Protein AF-0000000076550521 (afdb_homodimer)

Foldseek 3Di:
DVPVLQVVLQVLLVVLLVLLVLLLVLLVLLLVLDFQCQQLDDPDPVDAGVQLLLLQLLLLLCQLQCCWQVVPPNPRPNVCSRPVSDDDHSVRSSVSSVVSSVVSSVRSNPDDSVQQQPWTARPHDTDGVSVSSVVSSVSSVVSSVVSQVSSCVVNVDHSCSDPPDPD/DVVVLQVVLQVLLVVLLVLLVLLLVLLLLLLVLDFQCQQLDDPDPVDGGVQLLLLQLLLLLCQLQCCWQVVPDNPRPNVCSRPVSDDDHSVRSSVSSVVSSVVSSVRSNPDDSVQQQPWTARPHDTDGVSVSSVVSSVSSVVSSVVSQVSSCVVNVDHSCSDPPDPD

pLDDT: mean 87.0, std 17.23, range [24.08, 98.88]

Secondary structure (DSSP, 8-state):
-HHHHHHHHHHHHHHHHHHHHHHHHHHHHHHHHS-HHHHT--S-TTS--HHHHHHHHHHHHIIIIIIIIT-------HHHHHH--S---HHHHHHHHHHHHHHHHHHHHT--GGGGG-EE-STT--EEHHHHHHHHHHHHHHHHHHHHHHHHHHHTS----S-----/-HHHHHHHHHHHHHHHHHHHHHHHHHHHHHHHHS-HHHHT--S-TTS--HHHHHHHHHHHHIIIIIIIIT-------HHHHHH--S---HHHHHHHHHHHHHHHHHHHHT--GGGGG-EE-STT--EEHHHHHHHHHHHHHHHHHHHHHHHHHHHTS----S-----

Structure (mmCIF, N/CA/C/O backbone):
data_AF-0000000076550521-model_v1
#
loop_
_entity.id
_entity.type
_entity.pdbx_description
1 polymer 'Uncharacterized protein DUF1572'
#
loop_
_atom_site.group_PDB
_atom_site.id
_atom_site.type_symbol
_atom_site.label_atom_id
_atom_site.label_alt_id
_atom_site.label_comp_id
_atom_site.label_asym_id
_atom_site.label_entity_id
_atom_site.label_seq_id
_atom_site.pdbx_PDB_ins_code
_atom_site.Cartn_x
_atom_site.Cartn_y
_atom_site.Cartn_z
_atom_site.occupancy
_atom_site.B_iso_or_equiv
_atom_site.auth_seq_id
_atom_site.auth_comp_id
_atom_site.auth_asym_id
_atom_site.auth_atom_id
_atom_site.pdbx_PDB_model_num
ATOM 1 N N . MET A 1 1 ? -26.734 -18.359 -9.773 1 28.77 1 MET A N 1
ATOM 2 C CA . MET A 1 1 ? -26.312 -18.312 -8.375 1 28.77 1 MET A CA 1
ATOM 3 C C . MET A 1 1 ? -24.828 -18.641 -8.258 1 28.77 1 MET A C 1
ATOM 5 O O . MET A 1 1 ? -24.109 -18.016 -7.473 1 28.77 1 MET A O 1
ATOM 9 N N . LEU A 1 2 ? -24.297 -19.766 -8.922 1 39.41 2 LEU A N 1
ATOM 10 C CA . LEU A 1 2 ? -23 -20.344 -9.273 1 39.41 2 LEU A CA 1
ATOM 11 C C . LEU A 1 2 ? -22.094 -19.281 -9.898 1 39.41 2 LEU A C 1
ATOM 13 O O . LEU A 1 2 ? -20.875 -19.281 -9.648 1 39.41 2 LEU A O 1
ATOM 17 N N . PHE A 1 3 ? -22.688 -18.562 -10.688 1 43.47 3 PHE A N 1
ATOM 18 C CA . PHE A 1 3 ? -22.141 -17.672 -11.703 1 43.47 3 PHE A CA 1
ATOM 19 C C . PHE A 1 3 ? -21.516 -16.438 -11.055 1 43.47 3 PHE A C 1
ATOM 21 O O . PHE A 1 3 ? -20.594 -15.844 -11.617 1 43.47 3 PHE A O 1
ATOM 28 N N . MET A 1 4 ? -22.234 -15.906 -10.008 1 46.62 4 MET A N 1
ATOM 29 C CA . MET A 1 4 ? -21.828 -14.633 -9.422 1 46.62 4 MET A CA 1
ATOM 30 C C . MET A 1 4 ? -20.531 -14.789 -8.625 1 46.62 4 MET A C 1
ATOM 32 O O . MET A 1 4 ? -19.797 -13.82 -8.43 1 46.62 4 MET A O 1
ATOM 36 N N . ASP A 1 5 ? -20.406 -16.016 -7.738 1 54.16 5 ASP A N 1
ATOM 37 C CA . ASP A 1 5 ? -19.188 -16.297 -6.973 1 54.16 5 ASP A CA 1
ATOM 38 C C . ASP A 1 5 ? -17.938 -16.094 -7.832 1 54.16 5 ASP A C 1
ATOM 40 O O . ASP A 1 5 ? -16.953 -15.5 -7.387 1 54.16 5 ASP A O 1
ATOM 44 N N . ASN A 1 6 ? -18.188 -16.359 -8.945 1 80.06 6 ASN A N 1
ATOM 45 C CA . ASN A 1 6 ? -17.141 -16.312 -9.961 1 80.06 6 ASN A CA 1
ATOM 46 C C . ASN A 1 6 ? -16.797 -14.883 -10.367 1 80.06 6 ASN A C 1
ATOM 48 O O . ASN A 1 6 ? -15.641 -14.57 -10.633 1 80.06 6 ASN A O 1
ATOM 52 N N . ALA A 1 7 ? -17.797 -14.125 -9.93 1 91.5 7 ALA A N 1
ATOM 53 C CA . ALA A 1 7 ? -17.531 -12.766 -10.398 1 91.5 7 ALA A CA 1
ATOM 54 C C . ALA A 1 7 ? -16.688 -11.992 -9.406 1 91.5 7 ALA A C 1
ATOM 56 O O . ALA A 1 7 ? -15.805 -11.219 -9.797 1 91.5 7 ALA A O 1
ATOM 57 N N . ILE A 1 8 ? -16.938 -12.234 -8.109 1 95.62 8 ILE A N 1
ATOM 58 C CA . ILE A 1 8 ? -16.172 -11.578 -7.055 1 95.62 8 ILE A CA 1
ATOM 59 C C . ILE A 1 8 ? -14.719 -12.047 -7.109 1 95.62 8 ILE A C 1
ATOM 61 O O . ILE A 1 8 ? -13.797 -11.234 -7.047 1 95.62 8 ILE A O 1
ATOM 65 N N . ALA A 1 9 ? -14.555 -13.32 -7.258 1 96.19 9 ALA A N 1
ATOM 66 C CA . ALA A 1 9 ? -13.211 -13.883 -7.371 1 96.19 9 ALA A CA 1
ATOM 67 C C . ALA A 1 9 ? -12.469 -13.305 -8.578 1 96.19 9 ALA A C 1
ATOM 69 O O . ALA A 1 9 ? -11.305 -12.922 -8.469 1 96.19 9 ALA A O 1
ATOM 70 N N . ALA A 1 10 ? -13.172 -13.25 -9.664 1 95.88 10 ALA A N 1
ATOM 71 C CA . ALA A 1 10 ? -12.57 -12.742 -10.891 1 95.88 10 ALA A CA 1
ATOM 72 C C . ALA A 1 10 ? -12.156 -11.281 -10.734 1 95.88 10 ALA A C 1
ATOM 74 O O . ALA A 1 10 ? -11.07 -10.891 -11.18 1 95.88 10 ALA A O 1
ATOM 75 N N . LEU A 1 11 ? -12.961 -10.492 -10.094 1 96.62 11 LEU A N 1
ATOM 76 C CA . LEU A 1 11 ? -12.648 -9.078 -9.875 1 96.62 11 LEU A CA 1
ATOM 77 C C . LEU A 1 11 ? -11.43 -8.93 -8.969 1 96.62 11 LEU A C 1
ATOM 79 O O . LEU A 1 11 ? -10.539 -8.125 -9.258 1 96.62 11 LEU A O 1
ATOM 83 N N . PHE A 1 12 ? -11.477 -9.75 -7.922 1 98 12 PHE A N 1
ATOM 84 C CA . PHE A 1 12 ? -10.375 -9.695 -6.973 1 98 12 PHE A CA 1
ATOM 85 C C . PHE A 1 12 ? -9.055 -10.039 -7.656 1 98 12 PHE A C 1
ATOM 87 O O . PHE A 1 12 ? -8.062 -9.32 -7.496 1 98 12 PHE A O 1
ATOM 94 N N . LEU A 1 13 ? -9.07 -11.094 -8.375 1 98.31 13 LEU A N 1
ATOM 95 C CA . LEU A 1 13 ? -7.855 -11.555 -9.031 1 98.31 13 LEU A CA 1
ATOM 96 C C . LEU A 1 13 ? -7.406 -10.57 -10.102 1 98.31 13 LEU A C 1
ATOM 98 O O . LEU A 1 13 ? -6.223 -10.242 -10.195 1 98.31 13 LEU A O 1
ATOM 102 N N . ASP A 1 14 ? -8.32 -10.109 -10.875 1 98.19 14 ASP A N 1
ATOM 103 C CA . ASP A 1 14 ? -8.008 -9.148 -11.93 1 98.19 14 ASP A CA 1
ATOM 104 C C . ASP A 1 14 ? -7.445 -7.855 -11.359 1 98.19 14 ASP A C 1
ATOM 106 O O . ASP A 1 14 ? -6.449 -7.328 -11.859 1 98.19 14 ASP A O 1
ATOM 110 N N . TYR A 1 15 ? -8.047 -7.34 -10.328 1 98.44 15 TYR A N 1
ATOM 111 C CA . TYR A 1 15 ? -7.605 -6.086 -9.727 1 98.44 15 TYR A CA 1
ATOM 112 C C . TYR A 1 15 ? -6.234 -6.242 -9.078 1 98.44 15 TYR A C 1
ATOM 114 O O . TYR A 1 15 ? -5.418 -5.316 -9.109 1 98.44 15 TYR A O 1
ATOM 122 N N . SER A 1 16 ? -6.008 -7.41 -8.453 1 98.81 16 SER A N 1
ATOM 123 C CA . SER A 1 16 ? -4.699 -7.68 -7.871 1 98.81 16 SER A CA 1
ATOM 124 C C . SER A 1 16 ? -3.596 -7.602 -8.922 1 98.81 16 SER A C 1
ATOM 126 O O . SER A 1 16 ? -2.562 -6.969 -8.703 1 98.81 16 SER A O 1
ATOM 128 N N . CYS A 1 17 ? -3.852 -8.203 -10.047 1 98.81 17 CYS A N 1
ATOM 129 C CA . CYS A 1 17 ? -2.877 -8.164 -11.133 1 98.81 17 CYS A CA 1
ATOM 130 C C . CYS A 1 17 ? -2.699 -6.742 -11.656 1 98.81 17 CYS A C 1
ATOM 132 O O . CYS A 1 17 ? -1.574 -6.305 -11.906 1 98.81 17 CYS A O 1
ATOM 134 N N . LYS A 1 18 ? -3.758 -6.02 -11.789 1 98.62 18 LYS A N 1
ATOM 135 C CA . LYS A 1 18 ? -3.719 -4.641 -12.273 1 98.62 18 LYS A CA 1
ATOM 136 C C . LYS A 1 18 ? -2.887 -3.762 -11.344 1 98.62 18 LYS A C 1
ATOM 138 O O . LYS A 1 18 ? -2.123 -2.912 -11.805 1 98.62 18 LYS A O 1
ATOM 143 N N . LYS A 1 19 ? -3.061 -3.947 -10.031 1 98.62 19 LYS A N 1
ATOM 144 C CA . LYS A 1 19 ? -2.312 -3.15 -9.062 1 98.62 19 LYS A CA 1
ATOM 145 C C . LYS A 1 19 ? -0.816 -3.438 -9.156 1 98.62 19 LYS A C 1
ATOM 147 O O . LYS A 1 19 ? 0.002 -2.516 -9.094 1 98.62 19 LYS A O 1
ATOM 152 N N . LEU A 1 20 ? -0.431 -4.719 -9.32 1 98.81 20 LEU A N 1
ATOM 153 C CA . LEU A 1 20 ? 0.978 -5.07 -9.461 1 98.81 20 LEU A CA 1
ATOM 154 C C . LEU A 1 20 ? 1.561 -4.477 -10.742 1 98.81 20 LEU A C 1
ATOM 156 O O . LEU A 1 20 ? 2.691 -3.984 -10.742 1 98.81 20 LEU A O 1
ATOM 160 N N . ASP A 1 21 ? 0.763 -4.488 -11.805 1 98.69 21 ASP A N 1
ATOM 161 C CA . ASP A 1 21 ? 1.205 -3.879 -13.055 1 98.69 21 ASP A CA 1
ATOM 162 C C . ASP A 1 21 ? 1.396 -2.373 -12.898 1 98.69 21 ASP A C 1
ATOM 164 O O . ASP A 1 21 ? 2.377 -1.811 -13.391 1 98.69 21 ASP A O 1
ATOM 168 N N . GLY A 1 22 ? 0.452 -1.756 -12.219 1 98.06 22 GLY A N 1
ATOM 169 C CA . GLY A 1 22 ? 0.576 -0.328 -11.977 1 98.06 22 GLY A CA 1
ATOM 170 C C . GLY A 1 22 ? 1.814 0.037 -11.18 1 98.06 22 GLY A C 1
ATOM 171 O O . GLY A 1 22 ? 2.496 1.014 -11.492 1 98.06 22 GLY A O 1
ATOM 172 N N . MET A 1 23 ? 2.098 -0.749 -10.188 1 98.25 23 MET A N 1
ATOM 173 C CA . MET A 1 23 ? 3.273 -0.494 -9.367 1 98.25 23 MET A CA 1
ATOM 174 C C . MET A 1 23 ? 4.555 -0.734 -10.156 1 98.25 23 MET A C 1
ATOM 176 O O . MET A 1 23 ? 5.562 -0.061 -9.93 1 98.25 23 MET A O 1
ATOM 180 N N . THR A 1 24 ? 4.492 -1.708 -11.07 1 98.62 24 THR A N 1
ATOM 181 C CA . THR A 1 24 ? 5.629 -1.946 -11.953 1 98.62 24 THR A CA 1
ATOM 182 C C . THR A 1 24 ? 5.93 -0.708 -12.789 1 98.62 24 THR A C 1
ATOM 184 O O . THR A 1 24 ? 7.09 -0.321 -12.938 1 98.62 24 THR A O 1
ATOM 187 N N . GLU A 1 25 ? 4.926 -0.089 -13.297 1 98.12 25 GLU A N 1
ATOM 188 C CA . GLU A 1 25 ? 5.109 1.124 -14.086 1 98.12 25 GLU A CA 1
ATOM 189 C C . GLU A 1 25 ? 5.652 2.264 -13.234 1 98.12 25 GLU A C 1
ATOM 191 O O . GLU A 1 25 ? 6.52 3.021 -13.672 1 98.12 25 GLU A O 1
ATOM 196 N N . ASN A 1 26 ? 5.129 2.414 -12.016 1 98 26 ASN A N 1
ATOM 197 C CA . ASN A 1 26 ? 5.652 3.43 -11.109 1 98 26 ASN A CA 1
ATOM 198 C C . ASN A 1 26 ? 7.137 3.215 -10.82 1 98 26 ASN A C 1
ATOM 200 O O . ASN A 1 26 ? 7.914 4.168 -10.82 1 98 26 ASN A O 1
ATOM 204 N N . LEU A 1 27 ? 7.473 1.937 -10.57 1 98.31 27 LEU A N 1
ATOM 205 C CA . LEU A 1 27 ? 8.867 1.614 -10.289 1 98.31 27 LEU A CA 1
ATOM 206 C C . LEU A 1 27 ? 9.75 1.925 -11.492 1 98.31 27 LEU A C 1
ATOM 208 O O . LEU A 1 27 ? 10.867 2.426 -11.336 1 98.31 27 LEU A O 1
ATOM 212 N N . ARG A 1 28 ? 9.234 1.631 -12.648 1 98.25 28 ARG A N 1
ATOM 213 C CA . ARG A 1 28 ? 9.969 1.936 -13.875 1 98.25 28 ARG A CA 1
ATOM 214 C C . ARG A 1 28 ? 10.289 3.424 -13.961 1 98.25 28 ARG A C 1
ATOM 216 O O . ARG A 1 28 ? 11.414 3.805 -14.297 1 98.25 28 ARG A O 1
ATOM 223 N N . VAL A 1 29 ? 9.344 4.254 -13.711 1 97.38 29 VAL A N 1
ATOM 224 C CA . VAL A 1 29 ? 9.531 5.703 -13.734 1 97.38 29 VAL A CA 1
ATOM 225 C C . VAL A 1 29 ? 10.594 6.105 -12.719 1 97.38 29 VAL A C 1
ATOM 227 O O . VAL A 1 29 ? 11.516 6.863 -13.031 1 97.38 29 VAL A O 1
ATOM 230 N N . CYS A 1 30 ? 10.516 5.547 -11.539 1 97.62 30 CYS A N 1
ATOM 231 C CA . CYS A 1 30 ? 11.453 5.898 -10.477 1 97.62 30 CYS A CA 1
ATOM 232 C C . CYS A 1 30 ? 12.875 5.508 -10.852 1 97.62 30 CYS A C 1
ATOM 234 O O . CYS A 1 30 ? 13.789 6.328 -10.773 1 97.62 30 CYS A O 1
ATOM 236 N N . LEU A 1 31 ? 13.055 4.309 -11.273 1 97.56 31 LEU A N 1
ATOM 237 C CA . LEU A 1 31 ? 14.398 3.816 -11.57 1 97.56 31 LEU A CA 1
ATOM 238 C C . LEU A 1 31 ? 14.992 4.547 -12.773 1 97.56 31 LEU A C 1
ATOM 240 O O . LEU A 1 31 ? 16.203 4.727 -12.859 1 97.56 31 LEU A O 1
ATOM 244 N N . SER A 1 32 ? 14.117 4.988 -13.656 1 96.81 32 SER A N 1
ATOM 245 C CA . SER A 1 32 ? 14.594 5.723 -14.828 1 96.81 32 SER A CA 1
ATOM 246 C C . SER A 1 32 ? 15.117 7.098 -14.438 1 96.81 32 SER A C 1
ATOM 248 O O . SER A 1 32 ? 15.875 7.715 -15.195 1 96.81 32 SER A O 1
ATOM 250 N N . LYS A 1 33 ? 14.781 7.613 -13.273 1 96.62 33 LYS A N 1
ATOM 251 C CA . LYS A 1 33 ? 15.172 8.953 -12.836 1 96.62 33 LYS A CA 1
ATOM 252 C C . LYS A 1 33 ? 16.391 8.898 -11.914 1 96.62 33 LYS A C 1
ATOM 254 O O . LYS A 1 33 ? 16.938 9.945 -11.539 1 96.62 33 LYS A O 1
ATOM 259 N N . LEU A 1 34 ? 16.844 7.684 -11.57 1 96.69 34 LEU A N 1
ATOM 260 C CA . LEU A 1 34 ? 17.922 7.516 -10.609 1 96.69 34 LEU A CA 1
ATOM 261 C C . LEU A 1 34 ? 19.156 6.941 -11.281 1 96.69 34 LEU A C 1
ATOM 263 O O . LEU A 1 34 ? 19.047 6.078 -12.156 1 96.69 34 LEU A O 1
ATOM 267 N N . THR A 1 35 ? 20.344 7.438 -10.867 1 96.44 35 THR A N 1
ATOM 268 C CA . THR A 1 35 ? 21.594 6.797 -11.273 1 96.44 35 THR A CA 1
ATOM 269 C C . THR A 1 35 ? 21.828 5.512 -10.477 1 96.44 35 THR A C 1
ATOM 271 O O . THR A 1 35 ? 21.234 5.316 -9.414 1 96.44 35 THR A O 1
ATOM 274 N N . ASP A 1 36 ? 22.641 4.648 -10.992 1 95.12 36 ASP A N 1
ATOM 275 C CA . ASP A 1 36 ? 22.953 3.418 -10.273 1 95.12 36 ASP A CA 1
ATOM 276 C C . ASP A 1 36 ? 23.516 3.725 -8.891 1 95.12 36 ASP A C 1
ATOM 278 O O . ASP A 1 36 ? 23.266 2.996 -7.93 1 95.12 36 ASP A O 1
ATOM 282 N N . ALA A 1 37 ? 24.344 4.738 -8.797 1 93.94 37 ALA A N 1
ATOM 283 C CA . ALA A 1 37 ? 24.891 5.145 -7.508 1 93.94 37 ALA A CA 1
ATOM 284 C C . ALA A 1 37 ? 23.766 5.539 -6.547 1 93.94 37 ALA A C 1
ATOM 286 O O . ALA A 1 37 ? 23.781 5.156 -5.375 1 93.94 37 ALA A O 1
ATOM 287 N N . GLN A 1 38 ? 22.734 6.223 -7.047 1 94.25 38 GLN A N 1
ATOM 288 C CA . GLN A 1 38 ? 21.594 6.641 -6.234 1 94.25 38 GLN A CA 1
ATOM 289 C C . GLN A 1 38 ? 20.766 5.441 -5.793 1 94.25 38 GLN A C 1
ATOM 291 O O . GLN A 1 38 ? 20.266 5.402 -4.664 1 94.25 38 GLN A O 1
ATOM 296 N N . ILE A 1 39 ? 20.625 4.512 -6.656 1 96 39 ILE A N 1
ATOM 297 C CA . ILE A 1 39 ? 19.812 3.324 -6.418 1 96 39 ILE A CA 1
ATOM 298 C C . ILE A 1 39 ? 20.375 2.549 -5.227 1 96 39 ILE A C 1
ATOM 300 O O . ILE A 1 39 ? 19.609 1.961 -4.449 1 96 39 ILE A O 1
ATOM 304 N N . TRP A 1 40 ? 21.594 2.623 -5.016 1 93.38 40 TRP A N 1
ATOM 305 C CA . TRP A 1 40 ? 22.203 1.821 -3.959 1 93.38 40 TRP A CA 1
ATOM 306 C C . TRP A 1 40 ? 22.672 2.703 -2.803 1 93.38 40 TRP A C 1
ATOM 308 O O . TRP A 1 40 ? 23.312 2.225 -1.867 1 93.38 40 TRP A O 1
ATOM 318 N N . GLU A 1 41 ? 22.328 4.008 -2.916 1 88.75 41 GLU A N 1
ATOM 319 C CA . GLU A 1 41 ? 22.641 4.945 -1.844 1 88.75 41 GLU A CA 1
ATOM 320 C C . GLU A 1 41 ? 21.812 4.668 -0.597 1 88.75 41 GLU A C 1
ATOM 322 O O . GLU A 1 41 ? 20.625 4.367 -0.694 1 88.75 41 GLU A O 1
ATOM 327 N N . ARG A 1 42 ? 22.5 4.633 0.597 1 81.69 42 ARG A N 1
ATOM 328 C CA . ARG A 1 42 ? 21.797 4.492 1.868 1 81.69 42 ARG A CA 1
ATOM 329 C C . ARG A 1 42 ? 21.984 5.73 2.74 1 81.69 42 ARG A C 1
ATOM 331 O O . ARG A 1 42 ? 23.109 6.25 2.848 1 81.69 42 ARG A O 1
ATOM 338 N N . HIS A 1 43 ? 20.938 6.367 3.209 1 75.12 43 HIS A N 1
ATOM 339 C CA . HIS A 1 43 ? 21.062 7.57 4.023 1 75.12 43 HIS A CA 1
ATOM 340 C C . HIS A 1 43 ? 21.188 7.227 5.504 1 75.12 43 HIS A C 1
ATOM 342 O O . HIS A 1 43 ? 21.172 8.117 6.359 1 75.12 43 HIS A O 1
ATOM 348 N N . GLY A 1 44 ? 21.328 5.855 5.891 1 74.5 44 GLY A N 1
ATOM 349 C CA . GLY A 1 44 ? 21.516 5.379 7.25 1 74.5 44 GLY A CA 1
ATOM 350 C C . GLY A 1 44 ? 21.156 3.914 7.426 1 74.5 44 GLY A C 1
ATOM 351 O O . GLY A 1 44 ? 20.578 3.303 6.531 1 74.5 44 GLY A O 1
ATOM 352 N N . ALA A 1 45 ? 21.531 3.418 8.602 1 73.44 45 ALA A N 1
ATOM 353 C CA . ALA A 1 45 ? 21.297 2.008 8.891 1 73.44 45 ALA A CA 1
ATOM 354 C C . ALA A 1 45 ? 19.812 1.714 9.008 1 73.44 45 ALA A C 1
ATOM 356 O O . ALA A 1 45 ? 19.391 0.56 8.906 1 73.44 45 ALA A O 1
ATOM 357 N N . HIS A 1 46 ? 19.078 2.779 9.062 1 73 46 HIS A N 1
ATOM 358 C CA . HIS A 1 46 ? 17.656 2.643 9.32 1 73 46 HIS A CA 1
ATOM 359 C C . HIS A 1 46 ? 16.859 2.617 8.016 1 73 46 HIS A C 1
ATOM 361 O O . HIS A 1 46 ? 15.648 2.391 8.031 1 73 46 HIS A O 1
ATOM 367 N N . GLU A 1 47 ? 17.609 2.826 6.902 1 79.75 47 GLU A N 1
ATOM 368 C CA . GLU A 1 47 ? 16.922 2.893 5.621 1 79.75 47 GLU A CA 1
ATOM 369 C C . GLU A 1 47 ? 17.469 1.862 4.637 1 79.75 47 GLU A C 1
ATOM 371 O O . GLU A 1 47 ? 18.672 1.593 4.625 1 79.75 47 GLU A O 1
ATOM 376 N N . ASN A 1 48 ? 16.609 1.311 3.973 1 85.25 48 ASN A N 1
ATOM 377 C CA . ASN A 1 48 ? 17 0.459 2.855 1 85.25 48 ASN A CA 1
ATOM 378 C C . ASN A 1 48 ? 17.25 1.273 1.589 1 85.25 48 ASN A C 1
ATOM 380 O O . ASN A 1 48 ? 16.594 2.295 1.368 1 85.25 48 ASN A O 1
ATOM 384 N N . ALA A 1 49 ? 18.297 0.783 0.834 1 91.94 49 ALA A N 1
ATOM 385 C CA . ALA A 1 49 ? 18.453 1.379 -0.49 1 91.94 49 ALA A CA 1
ATOM 386 C C . ALA A 1 49 ? 17.312 0.961 -1.423 1 91.94 49 ALA A C 1
ATOM 388 O O . ALA A 1 49 ? 16.672 -0.069 -1.206 1 91.94 49 ALA A O 1
ATOM 389 N N . VAL A 1 50 ? 17.094 1.781 -2.424 1 95.06 50 VAL A N 1
ATOM 390 C CA . VAL A 1 50 ? 16.078 1.459 -3.428 1 95.06 50 VAL A CA 1
ATOM 391 C C . VAL A 1 50 ? 16.328 0.063 -3.988 1 95.06 50 VAL A C 1
ATOM 393 O O . VAL A 1 50 ? 15.406 -0.744 -4.113 1 95.06 50 VAL A O 1
ATOM 396 N N . GLY A 1 51 ? 17.625 -0.204 -4.34 1 94.62 51 GLY A N 1
ATOM 397 C CA . GLY A 1 51 ? 17.984 -1.512 -4.871 1 94.62 51 GLY A CA 1
ATOM 398 C C . GLY A 1 51 ? 17.625 -2.652 -3.936 1 94.62 51 GLY A C 1
ATOM 399 O O . GLY A 1 51 ? 17.125 -3.691 -4.375 1 94.62 51 GLY A O 1
ATOM 400 N N . ASN A 1 52 ? 17.844 -2.484 -2.658 1 93.12 52 ASN A N 1
ATOM 401 C CA . ASN A 1 52 ? 17.5 -3.494 -1.663 1 93.12 52 ASN A CA 1
ATOM 402 C C . ASN A 1 52 ? 16 -3.725 -1.6 1 93.12 52 ASN A C 1
ATOM 404 O O . ASN A 1 52 ? 15.547 -4.859 -1.446 1 93.12 52 ASN A O 1
ATOM 408 N N . LEU A 1 53 ? 15.234 -2.666 -1.673 1 94.75 53 LEU A N 1
ATOM 409 C CA . LEU A 1 53 ? 13.781 -2.783 -1.617 1 94.75 53 LEU A CA 1
ATOM 410 C C . LEU A 1 53 ? 13.25 -3.566 -2.814 1 94.75 53 LEU A C 1
ATOM 412 O O . LEU A 1 53 ? 12.336 -4.379 -2.674 1 94.75 53 LEU A O 1
ATOM 416 N N . VAL A 1 54 ? 13.812 -3.262 -3.975 1 96.75 54 VAL A N 1
ATOM 417 C CA . VAL A 1 54 ? 13.391 -3.977 -5.176 1 96.75 54 VAL A CA 1
ATOM 418 C C . VAL A 1 54 ? 13.664 -5.469 -5.012 1 96.75 54 VAL A C 1
ATOM 420 O O . VAL A 1 54 ? 12.789 -6.301 -5.273 1 96.75 54 VAL A O 1
ATOM 423 N N . LEU A 1 55 ? 14.859 -5.809 -4.566 1 94.19 55 LEU A N 1
ATOM 424 C CA . LEU A 1 55 ? 15.203 -7.211 -4.359 1 94.19 55 LEU A CA 1
ATOM 425 C C . LEU A 1 55 ? 14.32 -7.844 -3.293 1 94.19 55 LEU A C 1
ATOM 427 O O . LEU A 1 55 ? 13.891 -8.992 -3.432 1 94.19 55 LEU A O 1
ATOM 431 N N . HIS A 1 56 ? 14.047 -7.121 -2.236 1 94.81 56 HIS A N 1
ATOM 432 C CA . HIS A 1 56 ? 13.164 -7.582 -1.167 1 94.81 56 HIS A CA 1
ATOM 433 C C . HIS A 1 56 ? 11.781 -7.941 -1.707 1 94.81 56 HIS A C 1
ATOM 435 O O . HIS A 1 56 ? 11.242 -8.992 -1.371 1 94.81 56 HIS A O 1
ATOM 441 N N . LEU A 1 57 ? 11.266 -7.07 -2.541 1 96.94 57 LEU A N 1
ATOM 442 C CA . LEU A 1 57 ? 9.938 -7.285 -3.104 1 96.94 57 LEU A CA 1
ATOM 443 C C . LEU A 1 57 ? 9.93 -8.516 -4.008 1 96.94 57 LEU A C 1
ATOM 445 O O . LEU A 1 57 ? 8.961 -9.273 -4.016 1 96.94 57 LEU A O 1
ATOM 449 N N . CYS A 1 58 ? 10.992 -8.672 -4.824 1 96.06 58 CYS A N 1
ATOM 450 C CA . CYS A 1 58 ? 11.094 -9.867 -5.652 1 96.06 58 CYS A CA 1
ATOM 451 C C . CYS A 1 58 ? 11.102 -11.125 -4.789 1 96.06 58 CYS A C 1
ATOM 453 O O . CYS A 1 58 ? 10.375 -12.078 -5.07 1 96.06 58 CYS A O 1
ATOM 455 N N . GLY A 1 59 ? 11.945 -11.109 -3.779 1 93.56 59 GLY A N 1
ATOM 456 C CA . GLY A 1 59 ? 11.992 -12.25 -2.879 1 93.56 59 GLY A CA 1
ATOM 457 C C . GLY A 1 59 ? 10.672 -12.516 -2.182 1 93.56 59 GLY A C 1
ATOM 458 O O . GLY A 1 59 ? 10.266 -13.672 -2.041 1 93.56 59 GLY A O 1
ATOM 459 N N . ASN A 1 60 ? 10.047 -11.492 -1.722 1 94.62 60 ASN A N 1
ATOM 460 C CA . ASN A 1 60 ? 8.766 -11.609 -1.047 1 94.62 60 ASN A CA 1
ATOM 461 C C . ASN A 1 60 ? 7.711 -12.25 -1.95 1 94.62 60 ASN A C 1
ATOM 463 O O . ASN A 1 60 ? 6.977 -13.141 -1.52 1 94.62 60 ASN A O 1
ATOM 467 N N . MET A 1 61 ? 7.594 -11.789 -3.215 1 96.5 61 MET A N 1
ATOM 468 C CA . MET A 1 61 ? 6.637 -12.359 -4.16 1 96.5 61 MET A CA 1
ATOM 469 C C . MET A 1 61 ? 6.941 -13.828 -4.426 1 96.5 61 MET A C 1
ATOM 471 O O . MET A 1 61 ? 6.023 -14.641 -4.555 1 96.5 61 MET A O 1
ATOM 475 N N . ARG A 1 62 ? 8.18 -14.18 -4.527 1 94.25 62 ARG A N 1
ATOM 476 C CA . ARG A 1 62 ? 8.547 -15.578 -4.73 1 94.25 62 ARG A CA 1
ATOM 477 C C . ARG A 1 62 ? 8.07 -16.438 -3.566 1 94.25 62 ARG A C 1
ATOM 479 O O . ARG A 1 62 ? 7.5 -17.516 -3.777 1 94.25 62 ARG A O 1
ATOM 486 N N . GLN A 1 63 ? 8.25 -15.953 -2.389 1 93.25 63 GLN A N 1
ATOM 487 C CA . GLN A 1 63 ? 7.902 -16.719 -1.198 1 93.25 63 GLN A CA 1
ATOM 488 C C . GLN A 1 63 ? 6.387 -16.859 -1.056 1 93.25 63 GLN A C 1
ATOM 490 O O . GLN A 1 63 ? 5.875 -17.953 -0.806 1 93.25 63 GLN A O 1
ATOM 495 N N . TRP A 1 64 ? 5.711 -15.797 -1.251 1 95.88 64 TRP A N 1
ATOM 496 C CA . TRP A 1 64 ? 4.293 -15.766 -0.916 1 95.88 64 TRP A CA 1
ATOM 497 C C . TRP A 1 64 ? 3.447 -16.25 -2.09 1 95.88 64 TRP A C 1
ATOM 499 O O . TRP A 1 64 ? 2.428 -16.922 -1.896 1 95.88 64 TRP A O 1
ATOM 509 N N . ILE A 1 65 ? 3.822 -15.898 -3.285 1 97.12 65 ILE A N 1
ATOM 510 C CA . ILE A 1 65 ? 2.973 -16.203 -4.434 1 97.12 65 ILE A CA 1
ATOM 511 C C . ILE A 1 65 ? 3.48 -17.453 -5.141 1 97.12 65 ILE A C 1
ATOM 513 O O . ILE A 1 65 ? 2.756 -18.438 -5.258 1 97.12 65 ILE A O 1
ATOM 517 N N . MET A 1 66 ? 4.762 -17.422 -5.625 1 95 66 MET A N 1
ATOM 518 C CA . MET A 1 66 ? 5.254 -18.562 -6.402 1 95 66 MET A CA 1
ATOM 519 C C . MET A 1 66 ? 5.301 -19.828 -5.551 1 95 66 MET A C 1
ATOM 521 O O . MET A 1 66 ? 4.875 -20.891 -5.992 1 95 66 MET A O 1
ATOM 525 N N . HIS A 1 67 ? 5.754 -19.625 -4.336 1 92.31 67 HIS A N 1
ATOM 526 C CA . HIS A 1 67 ? 5.828 -20.781 -3.465 1 92.31 67 HIS A CA 1
ATOM 527 C C . HIS A 1 67 ? 4.516 -21 -2.717 1 92.31 67 HIS A C 1
ATOM 529 O O . HIS A 1 67 ? 3.93 -22.078 -2.773 1 92.31 67 HIS A O 1
ATOM 535 N N . GLY A 1 68 ? 4.02 -20.031 -2.016 1 92.31 68 GLY A N 1
ATOM 536 C CA . GLY A 1 68 ? 2.838 -20.141 -1.173 1 92.31 68 GLY A CA 1
ATOM 537 C C . GLY A 1 68 ? 1.581 -20.484 -1.952 1 92.31 68 GLY A C 1
ATOM 538 O O . GLY A 1 68 ? 0.968 -21.531 -1.726 1 92.31 68 GLY A O 1
ATOM 539 N N . VAL A 1 69 ? 1.271 -19.672 -2.924 1 94.75 69 VAL A N 1
ATOM 540 C CA . VAL A 1 69 ? 0.053 -19.844 -3.709 1 94.75 69 VAL A CA 1
ATOM 541 C C . VAL A 1 69 ? 0.287 -20.875 -4.805 1 94.75 69 VAL A C 1
ATOM 543 O O . VAL A 1 69 ? -0.535 -21.781 -5.004 1 94.75 69 VAL A O 1
ATOM 546 N N . GLY A 1 70 ? 1.345 -20.75 -5.543 1 91 70 GLY A N 1
ATOM 547 C CA . GLY A 1 70 ? 1.634 -21.578 -6.703 1 91 70 GLY A CA 1
ATOM 548 C C . GLY A 1 70 ? 2.203 -22.938 -6.344 1 91 70 GLY A C 1
ATOM 549 O O . GLY A 1 70 ? 2.273 -23.828 -7.191 1 91 70 GLY A O 1
ATOM 550 N N . ALA A 1 71 ? 2.785 -23.141 -5.172 1 80.25 71 ALA A N 1
ATOM 551 C CA . ALA A 1 71 ? 3.32 -24.406 -4.676 1 80.25 71 ALA A CA 1
ATOM 552 C C . ALA A 1 71 ? 4.711 -24.672 -5.242 1 80.25 71 ALA A C 1
ATOM 554 O O . ALA A 1 71 ? 5.152 -25.828 -5.301 1 80.25 71 ALA A O 1
ATOM 555 N N . ALA A 1 72 ? 5.273 -23.625 -5.836 1 75.94 72 ALA A N 1
ATOM 556 C CA . ALA A 1 72 ? 6.664 -23.797 -6.258 1 75.94 72 ALA A CA 1
ATOM 557 C C . ALA A 1 72 ? 7.582 -23.984 -5.055 1 75.94 72 ALA A C 1
ATOM 559 O O . ALA A 1 72 ? 7.234 -23.625 -3.932 1 75.94 72 ALA A O 1
ATOM 560 N N . LYS A 1 73 ? 8.758 -24.719 -5.266 1 71.12 73 LYS A N 1
ATOM 561 C CA . LYS A 1 73 ? 9.75 -24.844 -4.199 1 71.12 73 LYS A CA 1
ATOM 562 C C . LYS A 1 73 ? 10.242 -23.469 -3.738 1 71.12 73 LYS A C 1
ATOM 564 O O . LYS A 1 73 ? 10.445 -22.578 -4.555 1 71.12 73 LYS A O 1
ATOM 569 N N . ASP A 1 74 ? 10.258 -23.234 -2.451 1 63.94 74 ASP A N 1
ATOM 570 C CA . ASP A 1 74 ? 10.688 -21.969 -1.873 1 63.94 74 ASP A CA 1
ATOM 571 C C . ASP A 1 74 ? 12.195 -21.797 -1.977 1 63.94 74 ASP A C 1
ATOM 573 O O . ASP A 1 74 ? 12.953 -22.531 -1.344 1 63.94 74 ASP A O 1
ATOM 577 N N . VAL A 1 75 ? 12.711 -21.156 -2.998 1 59.62 75 VAL A N 1
ATOM 578 C CA . VAL A 1 75 ? 14.156 -20.953 -3.09 1 59.62 75 VAL A CA 1
ATOM 579 C C . VAL A 1 75 ? 14.523 -19.578 -2.568 1 59.62 75 VAL A C 1
ATOM 581 O O . VAL A 1 75 ? 14.703 -18.641 -3.352 1 59.62 75 VAL A O 1
ATOM 584 N N . ARG A 1 76 ? 13.875 -19.109 -1.539 1 57.59 76 ARG A N 1
ATOM 585 C CA . ARG A 1 76 ? 14.172 -17.719 -1.188 1 57.59 76 ARG A CA 1
ATOM 586 C C . ARG A 1 76 ? 15.562 -17.594 -0.574 1 57.59 76 ARG A C 1
ATOM 588 O O . ARG A 1 76 ? 15.93 -18.391 0.3 1 57.59 76 ARG A O 1
ATOM 595 N N . VAL A 1 77 ? 16.469 -16.844 -1.296 1 52.72 77 VAL A N 1
ATOM 596 C CA . VAL A 1 77 ? 17.766 -16.453 -0.747 1 52.72 77 VAL A CA 1
ATOM 597 C C . VAL A 1 77 ? 17.641 -15.094 -0.062 1 52.72 77 VAL A C 1
ATOM 599 O O . VAL A 1 77 ? 18.062 -14.07 -0.605 1 52.72 77 VAL A O 1
ATOM 602 N N . ARG A 1 78 ? 16.875 -14.898 0.992 1 54.12 78 ARG A N 1
ATOM 603 C CA . ARG A 1 78 ? 16.609 -13.656 1.712 1 54.12 78 ARG A CA 1
ATOM 604 C C . ARG A 1 78 ? 17.906 -12.875 1.943 1 54.12 78 ARG A C 1
ATOM 606 O O . ARG A 1 78 ? 17.938 -11.656 1.761 1 54.12 78 ARG A O 1
ATOM 613 N N . ASP A 1 79 ? 18.828 -13.617 2.533 1 51.06 79 ASP A N 1
ATOM 614 C CA . ASP A 1 79 ? 20.078 -12.945 2.904 1 51.06 79 ASP A CA 1
ATOM 615 C C . ASP A 1 79 ? 20.719 -12.258 1.695 1 51.06 79 ASP A C 1
ATOM 617 O O . ASP A 1 79 ? 21.312 -11.188 1.824 1 51.06 79 ASP A O 1
ATOM 621 N N . ALA A 1 80 ? 20.484 -12.82 0.601 1 52.84 80 ALA A N 1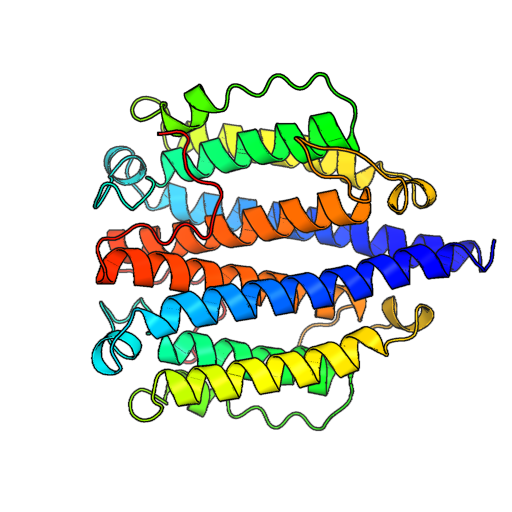
ATOM 622 C CA . ALA A 1 80 ? 21.094 -12.227 -0.592 1 52.84 80 ALA A CA 1
ATOM 623 C C . ALA A 1 80 ? 20.359 -10.953 -1.002 1 52.84 80 ALA A C 1
ATOM 625 O O . ALA A 1 80 ? 20.969 -10.039 -1.571 1 52.84 80 ALA A O 1
ATOM 626 N N . GLU A 1 81 ? 19.047 -10.852 -0.626 1 56.03 81 GLU A N 1
ATOM 627 C CA . GLU A 1 81 ? 18.203 -9.711 -1 1 56.03 81 GLU A CA 1
ATOM 628 C C . GLU A 1 81 ? 18.688 -8.43 -0.326 1 56.03 81 GLU A C 1
ATOM 630 O O . GLU A 1 81 ? 18.703 -7.363 -0.946 1 56.03 81 GLU A O 1
ATOM 635 N N . PHE A 1 82 ? 19.031 -8.633 0.867 1 57.81 82 PHE A N 1
ATOM 636 C CA . PHE A 1 82 ? 19.422 -7.438 1.612 1 57.81 82 PHE A CA 1
ATOM 637 C C . PHE A 1 82 ? 20.906 -7.168 1.473 1 57.81 82 PHE A C 1
ATOM 639 O O . PHE A 1 82 ? 21.359 -6.027 1.601 1 57.81 82 PHE A O 1
ATOM 646 N N . SER A 1 83 ? 21.594 -8.273 1.287 1 53.91 83 SER A N 1
ATOM 647 C CA . SER A 1 83 ? 23.047 -8.117 1.229 1 53.91 83 SER A CA 1
ATOM 648 C C . SER A 1 83 ? 23.5 -7.688 -0.161 1 53.91 83 SER A C 1
ATOM 650 O O . SER A 1 83 ? 24.656 -7.332 -0.356 1 53.91 83 SER A O 1
ATOM 652 N N . ALA A 1 84 ? 22.594 -7.57 -1.14 1 55.28 84 ALA A N 1
ATOM 653 C CA . ALA A 1 84 ? 23.078 -7.242 -2.477 1 55.28 84 ALA A CA 1
ATOM 654 C C . ALA A 1 84 ? 23.359 -5.75 -2.605 1 55.28 84 ALA A C 1
ATOM 656 O O . ALA A 1 84 ? 22.5 -4.977 -3.02 1 55.28 84 ALA A O 1
ATOM 657 N N . ALA A 1 85 ? 24.078 -5.184 -1.757 1 55.38 85 ALA A N 1
ATOM 658 C CA . ALA A 1 85 ? 24.422 -3.768 -1.753 1 55.38 85 ALA A CA 1
ATOM 659 C C . ALA A 1 85 ? 24.922 -3.322 -3.123 1 55.38 85 ALA A C 1
ATOM 661 O O . ALA A 1 85 ? 24.797 -2.15 -3.488 1 55.38 85 ALA A O 1
ATOM 662 N N . ASP A 1 86 ? 25.812 -4.16 -3.926 1 60.62 86 ASP A N 1
ATOM 663 C CA . ASP A 1 86 ? 26.609 -3.645 -5.027 1 60.62 86 ASP A CA 1
ATOM 664 C C . ASP A 1 86 ? 26.5 -4.543 -6.258 1 60.62 86 ASP A C 1
ATOM 666 O O . ASP A 1 86 ? 26.469 -5.77 -6.137 1 60.62 86 ASP A O 1
ATOM 670 N N . GLY A 1 87 ? 25.344 -4.285 -7.191 1 75.81 87 GLY A N 1
ATOM 671 C CA . GLY A 1 87 ? 25.719 -5.066 -8.359 1 75.81 87 GLY A CA 1
ATOM 672 C C . GLY A 1 87 ? 24.766 -4.898 -9.523 1 75.81 87 GLY A C 1
ATOM 673 O O . GLY A 1 87 ? 25.188 -4.852 -10.68 1 75.81 87 GLY A O 1
ATOM 674 N N . LEU A 1 88 ? 23.453 -4.707 -9.133 1 90.81 88 LEU A N 1
ATOM 675 C CA . LEU A 1 88 ? 22.562 -4.637 -10.289 1 90.81 88 LEU A CA 1
ATOM 676 C C . LEU A 1 88 ? 22.281 -3.189 -10.68 1 90.81 88 LEU A C 1
ATOM 678 O O . LEU A 1 88 ? 22.125 -2.332 -9.805 1 90.81 88 LEU A O 1
ATOM 682 N N . SER A 1 89 ? 22.312 -2.928 -12 1 94.81 89 SER A N 1
ATOM 683 C CA . SER A 1 89 ? 21.906 -1.616 -12.492 1 94.81 89 SER A CA 1
ATOM 684 C C . SER A 1 89 ? 20.406 -1.416 -12.328 1 94.81 89 SER A C 1
ATOM 686 O O . SER A 1 89 ? 19.656 -2.375 -12.086 1 94.81 89 SER A O 1
ATOM 688 N N . GLY A 1 90 ? 20.047 -0.15 -12.43 1 96.12 90 GLY A N 1
ATOM 689 C CA . GLY A 1 90 ? 18.625 0.134 -12.438 1 96.12 90 GLY A CA 1
ATOM 690 C C . GLY A 1 90 ? 17.875 -0.646 -13.492 1 96.12 90 GLY A C 1
ATOM 691 O O . GLY A 1 90 ? 16.781 -1.156 -13.227 1 96.12 90 GLY A O 1
ATOM 692 N N . ALA A 1 91 ? 18.438 -0.739 -14.641 1 96.88 91 ALA A N 1
ATOM 693 C CA . ALA A 1 91 ? 17.812 -1.473 -15.742 1 96.88 91 ALA A CA 1
ATOM 694 C C . ALA A 1 91 ? 17.688 -2.957 -15.406 1 96.88 91 ALA A C 1
ATOM 696 O O . ALA A 1 91 ? 16.656 -3.578 -15.688 1 96.88 91 ALA A O 1
ATOM 697 N N . GLU A 1 92 ? 18.703 -3.504 -14.828 1 96.44 92 GLU A N 1
ATOM 698 C CA . GLU A 1 92 ? 18.688 -4.914 -14.445 1 96.44 92 GLU A CA 1
ATOM 699 C C . GLU A 1 92 ? 17.688 -5.18 -13.336 1 96.44 92 GLU A C 1
ATOM 701 O O . GLU A 1 92 ? 16.984 -6.195 -13.359 1 96.44 92 GLU A O 1
ATOM 706 N N . LEU A 1 93 ? 17.688 -4.301 -12.375 1 97.19 93 LEU A N 1
ATOM 707 C CA . LEU A 1 93 ? 16.719 -4.414 -11.289 1 97.19 93 LEU A CA 1
ATOM 708 C C . LEU A 1 93 ? 15.289 -4.355 -11.828 1 97.19 93 LEU A C 1
ATOM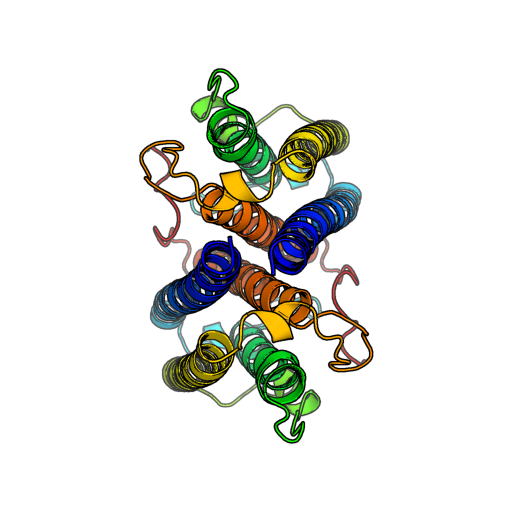 710 O O . LEU A 1 93 ? 14.43 -5.137 -11.422 1 97.19 93 LEU A O 1
ATOM 714 N N . MET A 1 94 ? 15.047 -3.43 -12.758 1 97.94 94 MET A N 1
ATOM 715 C CA . MET A 1 94 ? 13.719 -3.273 -13.344 1 97.94 94 MET A CA 1
ATOM 716 C C . MET A 1 94 ? 13.305 -4.531 -14.102 1 97.94 94 MET A C 1
ATOM 718 O O . MET A 1 94 ? 12.156 -4.965 -14.016 1 97.94 94 MET A O 1
ATOM 722 N N . GLU A 1 95 ? 14.211 -5.059 -14.859 1 97.5 95 GLU A N 1
ATOM 723 C CA . GLU A 1 95 ? 13.938 -6.289 -1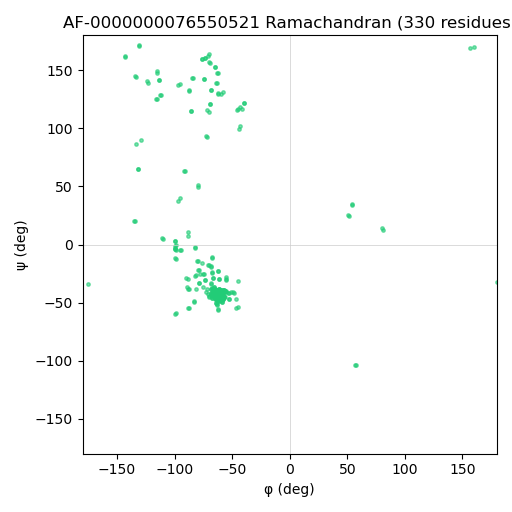5.594 1 97.5 95 GLU A CA 1
ATOM 724 C C . GLU A 1 95 ? 13.602 -7.434 -14.648 1 97.5 95 GLU A C 1
ATOM 726 O O . GLU A 1 95 ? 12.656 -8.195 -14.891 1 97.5 95 GLU A O 1
ATOM 731 N N . LYS A 1 96 ? 14.375 -7.57 -13.625 1 96.38 96 LYS A N 1
ATOM 732 C CA . LYS A 1 96 ? 14.125 -8.609 -12.625 1 96.38 96 LYS A CA 1
ATOM 733 C C . LYS A 1 96 ? 12.758 -8.438 -11.984 1 96.38 96 LYS A C 1
ATOM 735 O O . LYS A 1 96 ? 12 -9.406 -11.844 1 96.38 96 LYS A O 1
ATOM 740 N N . PHE A 1 97 ? 12.469 -7.234 -11.594 1 98.25 97 PHE A N 1
ATOM 741 C CA . PHE A 1 97 ? 11.195 -6.957 -10.953 1 98.25 97 PHE A CA 1
ATOM 742 C C . PHE A 1 97 ? 10.039 -7.246 -11.906 1 98.25 97 PHE A C 1
ATOM 744 O O . PHE A 1 97 ? 9.07 -7.922 -11.531 1 98.25 97 PHE A O 1
ATOM 751 N N . ALA A 1 98 ? 10.125 -6.73 -13.141 1 98.69 98 ALA A N 1
ATOM 752 C CA . ALA A 1 98 ? 9.07 -6.93 -14.133 1 98.69 98 ALA A CA 1
ATOM 753 C C . ALA A 1 98 ? 8.844 -8.414 -14.398 1 98.69 98 ALA A C 1
ATOM 755 O O . ALA A 1 98 ? 7.699 -8.859 -14.523 1 98.69 98 ALA A O 1
ATOM 756 N N . ALA A 1 99 ? 9.898 -9.148 -14.508 1 98.12 99 ALA A N 1
ATOM 757 C CA . ALA A 1 99 ? 9.789 -10.594 -14.727 1 98.12 99 ALA A CA 1
ATOM 758 C C . ALA A 1 99 ? 9.125 -11.281 -13.547 1 98.12 99 ALA A C 1
ATOM 760 O O . ALA A 1 99 ? 8.305 -12.188 -13.727 1 98.12 99 ALA A O 1
ATOM 761 N N . THR A 1 100 ? 9.523 -10.898 -12.328 1 97.94 100 THR A N 1
ATOM 762 C CA . THR A 1 100 ? 8.945 -11.469 -11.117 1 97.94 100 THR A CA 1
ATOM 763 C C . THR A 1 100 ? 7.445 -11.18 -11.055 1 97.94 100 THR A C 1
ATOM 765 O O . THR A 1 100 ? 6.648 -12.078 -10.758 1 97.94 100 THR A O 1
ATOM 768 N N . VAL A 1 101 ? 7.027 -9.945 -11.375 1 98.81 101 VAL A N 1
ATOM 769 C CA . VAL A 1 101 ? 5.617 -9.562 -11.352 1 98.81 101 VAL A CA 1
ATOM 770 C C . VAL A 1 101 ? 4.852 -10.352 -12.406 1 98.81 101 VAL A C 1
ATOM 772 O O . VAL A 1 101 ? 3.734 -10.82 -12.156 1 98.81 101 VAL A O 1
ATOM 775 N N . ALA A 1 102 ? 5.445 -10.484 -13.578 1 98.62 102 ALA A N 1
ATOM 776 C CA . ALA A 1 102 ? 4.789 -11.242 -14.641 1 98.62 102 ALA A CA 1
ATOM 777 C C . ALA A 1 102 ? 4.523 -12.68 -14.203 1 98.62 102 ALA A C 1
ATOM 779 O O . ALA A 1 102 ? 3.441 -13.219 -14.453 1 98.62 102 ALA A O 1
ATOM 780 N N . GLU A 1 103 ? 5.504 -13.297 -13.586 1 97.88 103 GLU A N 1
ATOM 781 C CA . GLU A 1 103 ? 5.332 -14.656 -13.078 1 97.88 103 GLU A CA 1
ATOM 782 C C . GLU A 1 103 ? 4.262 -14.711 -12 1 97.88 103 GLU A C 1
ATOM 784 O O . GLU A 1 103 ? 3.398 -15.586 -12.016 1 97.88 103 GLU A O 1
ATOM 789 N N . ALA A 1 104 ? 4.328 -13.812 -11.078 1 98.44 104 ALA A N 1
ATOM 790 C CA . ALA A 1 104 ? 3.33 -13.742 -10.008 1 98.44 104 ALA A CA 1
ATOM 791 C C . ALA A 1 104 ? 1.927 -13.562 -10.586 1 98.44 104 ALA A C 1
ATOM 793 O O . ALA A 1 104 ? 0.99 -14.258 -10.172 1 98.44 104 ALA A O 1
ATOM 794 N N . ASN A 1 105 ? 1.77 -12.609 -11.562 1 98.81 105 ASN A N 1
ATOM 795 C CA . ASN A 1 105 ? 0.476 -12.359 -12.188 1 98.81 105 ASN A CA 1
ATOM 796 C C . ASN A 1 105 ? -0.06 -13.609 -12.883 1 98.81 105 ASN A C 1
ATOM 798 O O . ASN A 1 105 ? -1.266 -13.859 -12.867 1 98.81 105 ASN A O 1
ATOM 802 N N . GLY A 1 106 ? 0.807 -14.344 -13.539 1 98.31 106 GLY A N 1
ATOM 803 C CA . GLY A 1 106 ? 0.387 -15.594 -14.141 1 98.31 106 GLY A CA 1
ATOM 804 C C . GLY A 1 106 ? -0.233 -16.562 -13.141 1 98.31 106 GLY A C 1
ATOM 805 O O . GLY A 1 106 ? -1.268 -17.172 -13.422 1 98.31 106 GLY A O 1
ATOM 806 N N . ILE A 1 107 ? 0.382 -16.703 -11.977 1 97.94 107 ILE A N 1
ATOM 807 C CA . ILE A 1 107 ? -0.109 -17.578 -10.922 1 97.94 107 ILE A CA 1
ATOM 808 C C . ILE A 1 107 ? -1.422 -17.031 -10.367 1 97.94 107 ILE A C 1
ATOM 810 O O . ILE A 1 107 ? -2.402 -17.781 -10.234 1 97.94 107 ILE A O 1
ATOM 814 N N . ILE A 1 108 ? -1.508 -15.742 -10.078 1 98.5 108 ILE A N 1
ATOM 815 C CA . ILE A 1 108 ? -2.682 -15.109 -9.492 1 98.5 108 ILE A CA 1
ATOM 816 C C . ILE A 1 108 ? -3.875 -15.258 -10.43 1 98.5 108 ILE A C 1
ATOM 818 O O . ILE A 1 108 ? -4.961 -15.656 -10.008 1 98.5 108 ILE A O 1
ATOM 822 N N . ALA A 1 109 ? -3.637 -15.008 -11.711 1 97.62 109 ALA A N 1
ATOM 823 C CA . ALA A 1 109 ? -4.715 -15.023 -12.695 1 97.62 109 ALA A CA 1
ATOM 824 C C . ALA A 1 109 ? -5.254 -16.438 -12.891 1 97.62 109 ALA A C 1
ATOM 826 O O . ALA A 1 109 ? -6.363 -16.625 -13.391 1 97.62 109 ALA A O 1
ATOM 827 N N . SER A 1 110 ? -4.488 -17.422 -12.508 1 96.31 110 SER A N 1
ATOM 828 C CA . SER A 1 110 ? -4.867 -18.797 -12.781 1 96.31 110 SER A CA 1
ATOM 829 C C . SER A 1 110 ? -5.508 -19.453 -11.555 1 96.31 110 SER A C 1
ATOM 831 O O . SER A 1 110 ? -5.945 -20.594 -11.617 1 96.31 110 SER A O 1
ATOM 833 N N . VAL A 1 111 ? -5.629 -18.734 -10.445 1 96.19 111 VAL A N 1
ATOM 834 C CA . VAL A 1 111 ? -6.188 -19.297 -9.219 1 96.19 111 VAL A CA 1
ATOM 835 C C . VAL A 1 111 ? -7.68 -19.547 -9.398 1 96.19 111 VAL A C 1
ATOM 837 O O . VAL A 1 111 ? -8.438 -18.609 -9.695 1 96.19 111 VAL A O 1
ATOM 840 N N . PRO A 1 112 ? -8.125 -20.797 -9.25 1 94.5 112 PRO A N 1
ATOM 841 C CA . PRO A 1 112 ? -9.57 -21.016 -9.234 1 94.5 112 PRO A CA 1
ATOM 842 C C . PRO A 1 112 ? -10.266 -20.328 -8.062 1 94.5 112 PRO A C 1
ATOM 844 O O . PRO A 1 112 ? -9.703 -20.25 -6.969 1 94.5 112 PRO A O 1
ATOM 847 N N . ALA A 1 113 ? -11.5 -19.922 -8.328 1 93.5 113 ALA A N 1
ATOM 848 C CA . ALA A 1 113 ? -12.25 -19.156 -7.332 1 93.5 113 ALA A CA 1
ATOM 849 C C . ALA A 1 113 ? -12.336 -19.922 -6.012 1 93.5 113 ALA A C 1
ATOM 851 O O . ALA A 1 113 ? -12.141 -19.344 -4.941 1 93.5 113 ALA A O 1
ATOM 852 N N . GLU A 1 114 ? -12.531 -21.172 -6.07 1 92.12 114 GLU A N 1
ATOM 853 C CA . GLU A 1 114 ? -12.734 -21.984 -4.871 1 92.12 114 GLU A CA 1
ATOM 854 C C . GLU A 1 114 ? -11.461 -22.047 -4.031 1 92.12 114 GLU A C 1
ATOM 856 O O . GLU A 1 114 ? -11.523 -22.297 -2.824 1 92.12 114 GLU A O 1
ATOM 861 N N . ARG A 1 115 ? -10.352 -21.844 -4.621 1 94.44 115 ARG A N 1
ATOM 862 C CA . ARG A 1 115 ? -9.078 -21.969 -3.916 1 94.44 115 ARG A CA 1
ATOM 863 C C . ARG A 1 115 ? -8.781 -20.703 -3.113 1 94.44 115 ARG A C 1
ATOM 865 O O . ARG A 1 115 ? -7.898 -20.703 -2.256 1 94.44 115 ARG A O 1
ATOM 872 N N . LEU A 1 116 ? -9.492 -19.641 -3.367 1 96.5 116 LEU A N 1
ATOM 873 C CA . LEU A 1 116 ? -9.234 -18.375 -2.682 1 96.5 116 LEU A CA 1
ATOM 874 C C . LEU A 1 116 ? -9.453 -18.516 -1.179 1 96.5 116 LEU A C 1
ATOM 876 O O . LEU A 1 116 ? -8.828 -17.797 -0.387 1 96.5 116 LEU A O 1
ATOM 880 N N . VAL A 1 117 ? -10.234 -19.5 -0.798 1 95.5 117 VAL A N 1
ATOM 881 C CA . VAL A 1 117 ? -10.531 -19.641 0.623 1 95.5 117 VAL A CA 1
ATOM 882 C C . VAL A 1 117 ? -9.641 -20.719 1.233 1 95.5 117 VAL A C 1
ATOM 884 O O . VAL A 1 117 ? -9.688 -20.953 2.441 1 95.5 117 VAL A O 1
ATOM 887 N N . GLU A 1 118 ? -8.852 -21.344 0.379 1 95.12 118 GLU A N 1
ATOM 888 C CA . GLU A 1 118 ? -7.934 -22.375 0.852 1 95.12 118 GLU A CA 1
ATOM 889 C C . GLU A 1 118 ? -6.887 -21.797 1.793 1 95.12 118 GLU A C 1
ATOM 891 O O . GLU A 1 118 ? -6.359 -20.703 1.546 1 95.12 118 GLU A O 1
ATOM 896 N N . ARG A 1 119 ? -6.539 -22.5 2.887 1 95.38 119 ARG A N 1
ATOM 897 C CA . ARG A 1 119 ? -5.504 -22.078 3.82 1 95.38 119 ARG A CA 1
ATOM 898 C C . ARG A 1 119 ? -4.129 -22.562 3.379 1 95.38 119 ARG A C 1
ATOM 900 O O . ARG A 1 119 ? -3.971 -23.719 3.004 1 95.38 119 ARG A O 1
ATOM 907 N N . ILE A 1 120 ? -3.201 -21.656 3.387 1 93 120 ILE A N 1
ATOM 908 C CA . ILE A 1 120 ? -1.811 -21.969 3.072 1 93 120 ILE A CA 1
ATOM 909 C C . ILE A 1 120 ? -0.897 -21.375 4.148 1 93 120 ILE A C 1
ATOM 911 O O . ILE A 1 120 ? -1.352 -20.641 5.023 1 93 120 ILE A O 1
ATOM 915 N N . THR A 1 121 ? 0.425 -21.75 4.094 1 88.5 121 THR A N 1
ATOM 916 C CA . THR A 1 121 ? 1.354 -21.312 5.125 1 88.5 121 THR A CA 1
ATOM 917 C C . THR A 1 121 ? 2.627 -20.75 4.5 1 88.5 121 THR A C 1
ATOM 919 O O . THR A 1 121 ? 3.713 -21.297 4.688 1 88.5 121 THR A O 1
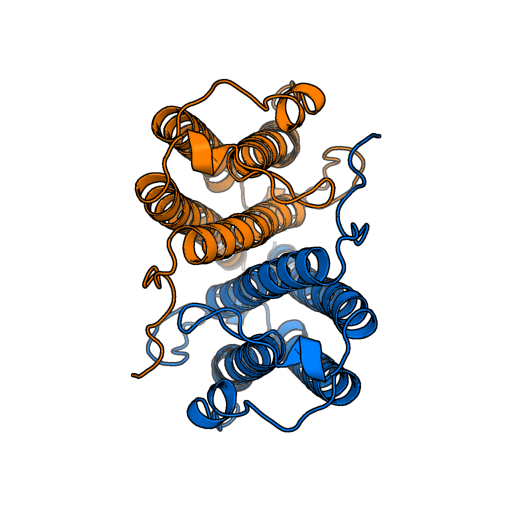ATOM 922 N N . PRO A 1 122 ? 2.432 -19.672 3.812 1 80.44 122 PRO A N 1
ATOM 923 C CA . PRO A 1 122 ? 3.66 -18.984 3.402 1 80.44 122 PRO A CA 1
ATOM 924 C C . PRO A 1 122 ? 4.492 -18.5 4.59 1 80.44 122 PRO A C 1
ATOM 926 O O . PRO A 1 122 ? 3.951 -17.906 5.527 1 80.44 122 PRO A O 1
ATOM 929 N N . GLN A 1 123 ? 5.812 -18.875 4.5 1 78 123 GLN A N 1
ATOM 930 C CA . GLN A 1 123 ? 6.695 -18.609 5.633 1 78 123 GLN A CA 1
ATOM 931 C C . GLN A 1 123 ? 6.168 -19.266 6.906 1 78 123 GLN A C 1
ATOM 933 O O . GLN A 1 123 ? 6.031 -20.5 6.969 1 78 123 GLN A O 1
ATOM 938 N N . THR A 1 124 ? 5.582 -18.547 7.82 1 76.69 124 THR A N 1
ATOM 939 C CA . THR A 1 124 ? 5.109 -19.172 9.055 1 76.69 124 THR A CA 1
ATOM 940 C C . THR A 1 124 ? 3.701 -18.688 9.391 1 76.69 124 THR A C 1
ATOM 942 O O . THR A 1 124 ? 3.203 -18.938 10.492 1 76.69 124 THR A O 1
ATOM 945 N N . HIS A 1 125 ? 3.059 -18.203 8.391 1 85.06 125 HIS A N 1
ATOM 946 C CA . HIS A 1 125 ? 1.734 -17.641 8.648 1 85.06 125 HIS A CA 1
ATOM 947 C C . HIS A 1 125 ? 0.646 -18.484 7.992 1 85.06 125 HIS A C 1
ATOM 949 O O . HIS A 1 125 ? 0.746 -18.828 6.812 1 85.06 125 HIS A O 1
ATOM 955 N N . GLU A 1 126 ? -0.294 -18.828 8.758 1 91.19 126 GLU A N 1
ATOM 956 C CA . GLU A 1 126 ? -1.459 -19.484 8.172 1 91.19 126 GLU A CA 1
ATOM 957 C C . GLU A 1 126 ? -2.473 -18.453 7.668 1 91.19 126 GLU A C 1
ATOM 959 O O . GLU A 1 126 ? -3.068 -17.719 8.461 1 91.19 126 GLU A O 1
ATOM 964 N N . VAL A 1 127 ? -2.668 -18.438 6.375 1 95.56 127 VAL A N 1
ATOM 965 C CA . VAL A 1 127 ? -3.561 -17.453 5.758 1 95.56 127 VAL A CA 1
ATOM 966 C C . VAL A 1 127 ? -4.32 -18.109 4.605 1 95.56 127 VAL A C 1
ATOM 968 O O . VAL A 1 127 ? -3.939 -19.188 4.129 1 95.56 127 VAL A O 1
ATOM 971 N N . SER A 1 128 ? -5.406 -17.5 4.199 1 97.19 128 SER A N 1
ATOM 972 C CA . SER A 1 128 ? -6.066 -17.953 2.977 1 97.19 128 SER A CA 1
ATOM 973 C C . SER A 1 128 ? -5.277 -17.531 1.74 1 97.19 128 SER A C 1
ATOM 975 O O . SER A 1 128 ? -4.465 -16.609 1.798 1 97.19 128 SER A O 1
ATOM 977 N N . VAL A 1 129 ? -5.523 -18.172 0.642 1 97.25 129 VAL A N 1
ATOM 978 C CA . VAL A 1 129 ? -4.918 -17.781 -0.629 1 97.25 129 VAL A CA 1
ATOM 979 C C . VAL A 1 129 ? -5.277 -16.344 -0.95 1 97.25 129 VAL A C 1
ATOM 981 O O . VAL A 1 129 ? -4.43 -15.57 -1.405 1 97.25 129 VAL A O 1
ATOM 984 N N . LEU A 1 130 ? -6.488 -15.914 -0.684 1 98.12 130 LEU A N 1
ATOM 985 C CA . LEU A 1 130 ? -6.898 -14.523 -0.886 1 98.12 130 LEU A CA 1
ATOM 986 C C . LEU A 1 130 ? -6.055 -13.578 -0.036 1 98.12 130 LEU A C 1
ATOM 988 O O . LEU A 1 130 ? -5.543 -12.578 -0.539 1 98.12 130 LEU A O 1
ATOM 992 N N . ASP A 1 131 ? -5.871 -13.953 1.201 1 97.94 131 ASP A N 1
ATOM 993 C CA . ASP A 1 131 ? -5.074 -13.117 2.098 1 97.94 131 ASP A CA 1
ATOM 994 C C . ASP A 1 131 ? -3.643 -12.977 1.588 1 97.94 131 ASP A C 1
ATOM 996 O O . ASP A 1 131 ? -3.053 -11.898 1.667 1 97.94 131 ASP A O 1
ATOM 1000 N N . ALA A 1 132 ? -3.123 -14.062 1.154 1 97.81 132 ALA A N 1
ATOM 1001 C CA . ALA A 1 132 ? -1.74 -14.07 0.684 1 97.81 132 ALA A CA 1
ATOM 1002 C C . ALA A 1 132 ? -1.556 -13.109 -0.489 1 97.81 132 ALA A C 1
ATOM 1004 O O . ALA A 1 132 ? -0.62 -12.305 -0.501 1 97.81 132 ALA A O 1
ATOM 1005 N N . ILE A 1 133 ? -2.467 -13.195 -1.447 1 98.62 133 ILE A N 1
ATOM 1006 C CA . ILE A 1 133 ? -2.402 -12.328 -2.619 1 98.62 133 ILE A CA 1
ATOM 1007 C C . ILE A 1 133 ? -2.566 -10.875 -2.193 1 98.62 133 ILE A C 1
ATOM 1009 O O . ILE A 1 133 ? -1.783 -10.008 -2.594 1 98.62 133 ILE A O 1
ATOM 1013 N N . TYR A 1 134 ? -3.531 -10.633 -1.351 1 98.69 134 TYR A N 1
ATOM 1014 C CA . TYR A 1 134 ? -3.842 -9.297 -0.855 1 98.69 134 TYR A CA 1
ATOM 1015 C C . TYR A 1 134 ? -2.664 -8.711 -0.086 1 98.69 134 TYR A C 1
ATOM 1017 O O . TYR A 1 134 ? -2.305 -7.547 -0.278 1 98.69 134 TYR A O 1
ATOM 1025 N N . GLN A 1 135 ? -2.006 -9.531 0.67 1 98 135 GLN A N 1
ATOM 1026 C CA . GLN A 1 135 ? -0.839 -9.141 1.45 1 98 135 GLN A CA 1
ATOM 1027 C C . GLN A 1 135 ? 0.31 -8.711 0.542 1 98 135 GLN A C 1
ATOM 1029 O O . GLN A 1 135 ? 0.958 -7.691 0.79 1 98 135 GLN A O 1
ATOM 1034 N N . VAL A 1 136 ? 0.575 -9.477 -0.45 1 98.25 136 VAL A N 1
ATOM 1035 C CA . VAL A 1 136 ? 1.706 -9.211 -1.333 1 98.25 136 VAL A CA 1
ATOM 1036 C C . VAL A 1 136 ? 1.454 -7.93 -2.127 1 98.25 136 VAL A C 1
ATOM 1038 O O . VAL A 1 136 ? 2.354 -7.102 -2.281 1 98.25 136 VAL A O 1
ATOM 1041 N N . VAL A 1 137 ? 0.234 -7.738 -2.645 1 98.81 137 VAL A N 1
ATOM 1042 C CA . VAL A 1 137 ? -0.1 -6.551 -3.424 1 98.81 137 VAL A CA 1
ATOM 1043 C C . VAL A 1 137 ? 0.08 -5.301 -2.564 1 98.81 137 VAL A C 1
ATOM 1045 O O . VAL A 1 137 ? 0.704 -4.328 -2.994 1 98.81 137 VAL A O 1
ATOM 1048 N N . GLY A 1 138 ? -0.442 -5.34 -1.317 1 98.38 138 GLY A N 1
ATOM 1049 C CA . GLY A 1 138 ? -0.27 -4.227 -0.398 1 98.38 138 GLY A CA 1
ATOM 1050 C C . GLY A 1 138 ? 1.181 -3.969 -0.036 1 98.38 138 GLY A C 1
ATOM 1051 O O . GLY A 1 138 ? 1.601 -2.816 0.088 1 98.38 138 GLY A O 1
ATOM 1052 N N . HIS A 1 139 ? 1.942 -5.043 0.142 1 98.25 139 HIS A N 1
ATOM 1053 C CA . HIS A 1 139 ? 3.361 -4.953 0.469 1 98.25 139 HIS A CA 1
ATOM 1054 C C . HIS A 1 139 ? 4.141 -4.258 -0.644 1 98.25 139 HIS A C 1
ATOM 1056 O O . HIS A 1 139 ? 4.988 -3.404 -0.374 1 98.25 139 HIS A O 1
ATOM 1062 N N . VAL A 1 140 ? 3.834 -4.629 -1.86 1 98.62 140 VAL A N 1
ATOM 1063 C CA . VAL A 1 140 ? 4.461 -3.996 -3.018 1 98.62 140 VAL A CA 1
ATOM 1064 C C . VAL A 1 140 ? 4.098 -2.514 -3.053 1 98.62 140 VAL A C 1
ATOM 1066 O O . VAL A 1 140 ? 4.965 -1.662 -3.262 1 98.62 140 VAL A O 1
ATOM 1069 N N . GLN A 1 141 ? 2.82 -2.191 -2.836 1 98.25 141 GLN A N 1
ATOM 1070 C CA . GLN A 1 141 ? 2.391 -0.798 -2.85 1 98.25 141 GLN A CA 1
ATOM 1071 C C . GLN A 1 141 ? 3.096 0.007 -1.764 1 98.25 141 GLN A C 1
ATOM 1073 O O . GLN A 1 141 ? 3.479 1.158 -1.986 1 98.25 141 GLN A O 1
ATOM 1078 N N . GLN A 1 142 ? 3.281 -0.612 -0.609 1 97.94 142 GLN A N 1
ATOM 1079 C CA . GLN A 1 142 ? 3.951 0.056 0.501 1 97.94 142 GLN A CA 1
ATOM 1080 C C . GLN A 1 142 ? 5.398 0.39 0.15 1 97.94 142 GLN A C 1
ATOM 1082 O O . GLN A 1 142 ? 5.824 1.54 0.28 1 97.94 142 GLN A O 1
ATOM 1087 N N . HIS A 1 143 ? 6.145 -0.535 -0.303 1 97.5 143 HIS A N 1
ATOM 1088 C CA . HIS A 1 143 ? 7.574 -0.33 -0.516 1 97.5 143 HIS A CA 1
ATOM 1089 C C . HIS A 1 143 ? 7.832 0.443 -1.805 1 97.5 143 HIS A C 1
ATOM 1091 O O . HIS A 1 143 ? 8.789 1.222 -1.885 1 97.5 143 HIS A O 1
ATOM 1097 N N . VAL A 1 144 ? 6.988 0.258 -2.85 1 98 144 VAL A N 1
ATOM 1098 C CA . VAL A 1 144 ? 7.117 1.115 -4.023 1 98 144 VAL A CA 1
ATOM 1099 C C . VAL A 1 144 ? 6.77 2.555 -3.652 1 98 144 VAL A C 1
ATOM 1101 O O . VAL A 1 144 ? 7.379 3.498 -4.164 1 98 144 VAL A O 1
ATOM 1104 N N . GLY A 1 145 ? 5.789 2.738 -2.768 1 96.62 145 GLY A N 1
ATOM 1105 C CA . GLY A 1 145 ? 5.523 4.062 -2.229 1 96.62 145 GLY A CA 1
ATOM 1106 C C . GLY A 1 145 ? 6.738 4.695 -1.575 1 96.62 145 GLY A C 1
ATOM 1107 O O . GLY A 1 145 ? 6.977 5.895 -1.728 1 96.62 145 GLY A O 1
ATOM 1108 N N . GLN A 1 146 ? 7.504 3.912 -0.855 1 95.69 146 GLN A N 1
ATOM 1109 C CA . GLN A 1 146 ? 8.734 4.402 -0.241 1 95.69 146 GLN A CA 1
ATOM 1110 C C . GLN A 1 146 ? 9.773 4.762 -1.301 1 95.69 146 GLN A C 1
ATOM 1112 O O . GLN A 1 146 ? 10.453 5.781 -1.185 1 95.69 146 GLN A O 1
ATOM 1117 N N . ILE A 1 147 ? 9.812 3.955 -2.316 1 96.75 147 ILE A N 1
ATOM 1118 C CA . ILE A 1 147 ? 10.75 4.203 -3.402 1 96.75 147 ILE A CA 1
ATOM 1119 C C . ILE A 1 147 ? 10.383 5.496 -4.121 1 96.75 147 ILE A C 1
ATOM 1121 O O . ILE A 1 147 ? 11.258 6.285 -4.488 1 96.75 147 ILE A O 1
ATOM 1125 N N . ILE A 1 148 ? 9.102 5.727 -4.336 1 96.5 148 ILE A N 1
ATOM 1126 C CA . ILE A 1 148 ? 8.625 6.961 -4.953 1 96.5 148 ILE A CA 1
ATOM 1127 C C . ILE A 1 148 ? 9.086 8.164 -4.133 1 96.5 148 ILE A C 1
ATOM 1129 O O . ILE A 1 148 ? 9.641 9.117 -4.676 1 96.5 148 ILE A O 1
ATOM 1133 N N . LEU A 1 149 ? 8.945 8.078 -2.859 1 94 149 LEU A N 1
ATOM 1134 C CA . LEU A 1 149 ? 9.352 9.172 -1.982 1 94 149 LEU A CA 1
ATOM 1135 C C . LEU A 1 149 ? 10.867 9.391 -2.049 1 94 149 LEU A C 1
ATOM 1137 O O . LEU A 1 149 ? 11.328 10.523 -2.17 1 94 149 LEU A O 1
ATOM 1141 N N . LEU A 1 150 ? 11.609 8.305 -1.952 1 93.75 150 LEU A N 1
ATOM 1142 C CA . LEU A 1 150 ? 13.062 8.398 -2.025 1 93.75 150 LEU A CA 1
ATOM 1143 C C . LEU A 1 150 ? 13.5 9.039 -3.34 1 93.75 150 LEU A C 1
ATOM 1145 O O . LEU A 1 150 ? 14.422 9.859 -3.359 1 93.75 150 LEU A O 1
ATOM 1149 N N . THR A 1 151 ? 12.836 8.633 -4.406 1 95.25 151 THR A N 1
ATOM 1150 C CA . THR A 1 151 ? 13.156 9.164 -5.723 1 95.25 151 THR A CA 1
ATOM 1151 C C . THR A 1 151 ? 12.898 10.672 -5.777 1 95.25 151 THR A C 1
ATOM 1153 O O . THR A 1 151 ? 13.734 11.43 -6.277 1 95.25 151 THR A O 1
ATOM 1156 N N . LYS A 1 152 ? 11.758 11.07 -5.262 1 93.38 152 LYS A N 1
ATOM 1157 C CA . LYS A 1 152 ? 11.453 12.492 -5.203 1 93.38 152 LYS A CA 1
ATOM 1158 C C . LYS A 1 152 ? 12.508 13.242 -4.398 1 93.38 152 LYS A C 1
ATOM 1160 O O . LYS A 1 152 ? 12.922 14.344 -4.777 1 93.38 152 LYS A O 1
ATOM 1165 N N . GLN A 1 153 ? 12.953 12.656 -3.334 1 91.19 153 GLN A N 1
ATOM 1166 C CA . GLN A 1 153 ? 13.93 13.297 -2.457 1 91.19 153 GLN A CA 1
ATOM 1167 C C . GLN A 1 153 ? 15.289 13.422 -3.145 1 91.19 153 GLN A C 1
ATOM 1169 O O . GLN A 1 153 ? 15.953 14.453 -3.035 1 91.19 153 GLN A O 1
ATOM 1174 N N . MET A 1 154 ? 15.641 12.391 -3.805 1 91.94 154 MET A N 1
ATOM 1175 C CA . MET A 1 154 ? 16.953 12.367 -4.434 1 91.94 154 MET A CA 1
ATOM 1176 C C . MET A 1 154 ? 16.984 13.273 -5.656 1 91.94 154 MET A C 1
ATOM 1178 O O . MET A 1 154 ? 18.031 13.859 -5.969 1 91.94 154 MET A O 1
ATOM 1182 N N . THR A 1 155 ? 15.82 13.414 -6.34 1 91.62 155 THR A N 1
ATOM 1183 C CA . THR A 1 155 ? 15.781 14.18 -7.582 1 91.62 155 THR A CA 1
ATOM 1184 C C . THR A 1 155 ? 15.266 15.594 -7.336 1 91.62 155 THR A C 1
ATOM 1186 O O . THR A 1 155 ? 15.336 16.453 -8.219 1 91.62 155 THR A O 1
ATOM 1189 N N . ALA A 1 156 ? 14.711 15.875 -6.172 1 86.62 156 ALA A N 1
ATOM 1190 C CA . ALA A 1 156 ? 14.094 17.156 -5.812 1 86.62 156 ALA A CA 1
ATOM 1191 C C . ALA A 1 156 ? 13.031 17.547 -6.836 1 86.62 156 ALA A C 1
ATOM 1193 O O . ALA A 1 156 ? 12.953 18.719 -7.234 1 86.62 156 ALA A O 1
ATOM 1194 N N . LYS A 1 157 ? 12.336 16.562 -7.395 1 84 157 LYS A N 1
ATOM 1195 C CA . LYS A 1 157 ? 11.281 16.766 -8.383 1 84 157 LYS A CA 1
ATOM 1196 C C . LYS A 1 157 ? 10.047 15.93 -8.047 1 84 157 LYS A C 1
ATOM 1198 O O . LYS A 1 157 ? 10.156 14.844 -7.477 1 84 157 LYS A O 1
ATOM 1203 N N . ASP A 1 158 ? 8.93 16.547 -8.352 1 80.38 158 ASP A N 1
ATOM 1204 C CA . ASP A 1 158 ? 7.723 15.742 -8.281 1 80.38 158 ASP A CA 1
ATOM 1205 C C . ASP A 1 158 ? 7.641 14.773 -9.461 1 80.38 158 ASP A C 1
ATOM 1207 O O . ASP A 1 158 ? 8.125 15.078 -10.555 1 80.38 158 ASP A O 1
ATOM 1211 N N . LEU A 1 159 ? 7.168 13.555 -9.289 1 78.31 159 LEU A N 1
ATOM 1212 C CA . LEU A 1 159 ? 7.152 12.531 -10.328 1 78.31 159 LEU A CA 1
ATOM 1213 C C . LEU A 1 159 ? 5.773 12.43 -10.977 1 78.31 159 LEU A C 1
ATOM 1215 O O . LEU A 1 159 ? 5.609 11.75 -11.992 1 78.31 159 LEU A O 1
ATOM 1219 N N . ASP A 1 160 ? 4.848 13.148 -10.688 1 68.25 160 ASP A N 1
ATOM 1220 C CA . ASP A 1 160 ? 3.504 13.164 -11.258 1 68.25 160 ASP A CA 1
ATOM 1221 C C . ASP A 1 160 ? 2.893 11.766 -11.258 1 68.25 160 ASP A C 1
ATOM 1223 O O . ASP A 1 160 ? 2.279 11.352 -12.25 1 68.25 160 ASP A O 1
ATOM 1227 N N . LEU A 1 161 ? 3.26 10.945 -10.484 1 65.75 161 LEU A N 1
ATOM 1228 C CA . LEU A 1 161 ? 2.742 9.578 -10.461 1 65.75 161 LEU A CA 1
ATOM 1229 C C . LEU A 1 161 ? 1.419 9.516 -9.711 1 65.75 161 LEU A C 1
ATOM 1231 O O . LEU A 1 161 ? 0.655 8.562 -9.867 1 65.75 161 LEU A O 1
ATOM 1235 N N . THR A 1 162 ? 1.276 10.469 -8.812 1 55.22 162 THR A N 1
ATOM 1236 C CA . THR A 1 162 ? -0.011 10.562 -8.133 1 55.22 162 THR A CA 1
ATOM 1237 C C . THR A 1 162 ? -0.716 11.875 -8.484 1 55.22 162 THR A C 1
ATOM 1239 O O . THR A 1 162 ? -0.086 12.805 -8.984 1 55.22 162 THR A O 1
ATOM 1242 N N . MET A 1 163 ? -2.066 11.898 -8.547 1 46.88 163 MET A N 1
ATOM 1243 C CA . MET A 1 163 ? -2.822 13.016 -9.109 1 46.88 163 MET A CA 1
ATOM 1244 C C . MET A 1 163 ? -2.203 14.344 -8.703 1 46.88 163 MET A C 1
ATOM 1246 O O . MET A 1 163 ? -1.908 14.57 -7.527 1 46.88 163 MET A O 1
ATOM 1250 N N . PRO A 1 164 ? -1.888 14.984 -9.82 1 38.94 164 PRO A N 1
ATOM 1251 C CA . PRO A 1 164 ? -1.304 16.312 -9.648 1 38.94 164 PRO A CA 1
ATOM 1252 C C . PRO A 1 164 ? -2.057 17.156 -8.617 1 38.94 164 PRO A C 1
ATOM 1254 O O . PRO A 1 164 ? -3.273 17.016 -8.477 1 38.94 164 PRO A O 1
ATOM 1257 N N . ARG A 1 165 ? -1.33 17.5 -7.531 1 37.59 165 ARG A N 1
ATOM 1258 C CA . ARG A 1 165 ? -1.932 18.531 -6.688 1 37.59 165 ARG A CA 1
ATOM 1259 C C . ARG A 1 165 ? -2.525 19.656 -7.535 1 37.59 165 ARG A C 1
ATOM 1261 O O . ARG A 1 165 ? -1.993 19.984 -8.602 1 37.59 165 ARG A O 1
ATOM 1268 N N . PRO A 1 166 ? -3.775 19.844 -7.441 1 32.25 166 PRO A N 1
ATOM 1269 C CA . PRO A 1 166 ? -4.121 21.094 -8.148 1 32.25 166 PRO A CA 1
ATOM 1270 C C . PRO A 1 166 ? -3.143 22.219 -7.859 1 32.25 166 PRO A C 1
ATOM 1272 O O . PRO A 1 166 ? -2.779 22.453 -6.703 1 32.25 166 PRO A O 1
ATOM 1275 N N . ARG A 1 167 ? -2.236 22.5 -8.75 1 25.09 167 ARG A N 1
ATOM 1276 C CA . ARG A 1 167 ? -1.539 23.781 -8.688 1 25.09 167 ARG A CA 1
ATOM 1277 C C . ARG A 1 167 ? -2.51 24.938 -8.875 1 25.09 167 ARG A C 1
ATOM 1279 O O . ARG A 1 167 ? -3.467 24.828 -9.648 1 25.09 167 ARG A O 1
ATOM 1286 N N . MET B 1 1 ? -22.766 -23.422 -3.676 1 33.03 1 MET B N 1
ATOM 1287 C CA . MET B 1 1 ? -22.328 -22.5 -4.719 1 33.03 1 MET B CA 1
ATOM 1288 C C . MET B 1 1 ? -22.5 -21.062 -4.285 1 33.03 1 MET B C 1
ATOM 1290 O O . MET B 1 1 ? -21.609 -20.234 -4.465 1 33.03 1 MET B O 1
ATOM 1294 N N . LEU B 1 2 ? -23.781 -20.703 -3.795 1 42.53 2 LEU B N 1
ATOM 1295 C CA . LEU B 1 2 ? -24.25 -19.5 -3.086 1 42.53 2 LEU B CA 1
ATOM 1296 C C . LEU B 1 2 ? -23.344 -19.219 -1.888 1 42.53 2 LEU B C 1
ATOM 1298 O O . LEU B 1 2 ? -23.016 -18.047 -1.624 1 42.53 2 LEU B O 1
ATOM 1302 N N . PHE B 1 3 ? -23.031 -20.234 -1.308 1 46.72 3 PHE B N 1
ATOM 1303 C CA . PHE B 1 3 ? -22.391 -20.281 -0.003 1 46.72 3 PHE B CA 1
ATOM 1304 C C . PHE B 1 3 ? -20.938 -19.828 -0.106 1 46.72 3 PHE B C 1
ATOM 1306 O O . PHE B 1 3 ? -20.422 -19.172 0.803 1 46.72 3 PHE B O 1
ATOM 1313 N N . MET B 1 4 ? -20.297 -20.25 -1.261 1 50.66 4 MET B N 1
ATOM 1314 C CA . MET B 1 4 ? -18.859 -19.984 -1.373 1 50.66 4 MET B CA 1
ATOM 1315 C C . MET B 1 4 ? -18.578 -18.516 -1.678 1 50.66 4 MET B C 1
ATOM 1317 O O . MET B 1 4 ? -17.594 -17.953 -1.218 1 50.66 4 MET B O 1
ATOM 1321 N N . ASP B 1 5 ? -19.531 -17.828 -2.582 1 56.16 5 ASP B N 1
ATOM 1322 C CA . ASP B 1 5 ? -19.422 -16.422 -2.898 1 56.16 5 ASP B CA 1
ATOM 1323 C C . ASP B 1 5 ? -19.406 -15.57 -1.628 1 56.16 5 ASP B C 1
ATOM 1325 O O . ASP B 1 5 ? -18.656 -14.602 -1.527 1 56.16 5 ASP B O 1
ATOM 1329 N N . ASN B 1 6 ? -20.016 -16.219 -0.855 1 80.75 6 ASN B N 1
ATOM 1330 C CA . ASN B 1 6 ? -20.141 -15.523 0.422 1 80.75 6 ASN B CA 1
ATOM 1331 C C . ASN B 1 6 ? -18.859 -15.609 1.236 1 80.75 6 ASN B C 1
ATOM 1333 O O . ASN B 1 6 ? -18.469 -14.648 1.894 1 80.75 6 ASN B O 1
ATOM 1337 N N . ALA B 1 7 ? -18.203 -16.703 0.861 1 91.81 7 ALA B N 1
ATOM 1338 C CA . ALA B 1 7 ? -16.984 -16.859 1.664 1 91.81 7 ALA B CA 1
ATOM 1339 C C . ALA B 1 7 ? -15.859 -15.984 1.135 1 91.81 7 ALA B C 1
ATOM 1341 O O . ALA B 1 7 ? -15.094 -15.406 1.913 1 91.81 7 ALA B O 1
ATOM 1342 N N . ILE B 1 8 ? -15.773 -15.891 -0.179 1 95.75 8 ILE B N 1
ATOM 1343 C CA . ILE B 1 8 ? -14.758 -15.055 -0.811 1 95.75 8 ILE B CA 1
ATOM 1344 C C . ILE B 1 8 ? -15.008 -13.594 -0.472 1 95.75 8 ILE B C 1
ATOM 1346 O O . ILE B 1 8 ? -14.086 -12.867 -0.103 1 95.75 8 ILE B O 1
ATOM 1350 N N . ALA B 1 9 ? -16.234 -13.188 -0.567 1 96.38 9 ALA B N 1
ATOM 1351 C CA . ALA B 1 9 ? -16.625 -11.82 -0.227 1 96.38 9 ALA B CA 1
ATOM 1352 C C . ALA B 1 9 ? -16.281 -11.508 1.228 1 96.38 9 ALA B C 1
ATOM 1354 O O . ALA B 1 9 ? -15.711 -10.453 1.524 1 96.38 9 ALA B O 1
ATOM 1355 N N . ALA B 1 10 ? -16.625 -12.422 2.072 1 96.25 10 ALA B N 1
ATOM 1356 C CA . ALA B 1 10 ? -16.375 -12.227 3.5 1 96.25 10 ALA B CA 1
ATOM 1357 C C . ALA B 1 10 ? -14.891 -12.094 3.791 1 96.25 10 ALA B C 1
ATOM 1359 O O . ALA B 1 10 ? -14.477 -11.242 4.578 1 96.25 10 ALA B O 1
ATOM 1360 N N . LEU B 1 11 ? -14.086 -12.898 3.156 1 96.81 11 LEU B N 1
ATOM 1361 C CA . LEU B 1 11 ? -12.633 -12.844 3.346 1 96.81 11 LEU B CA 1
ATOM 1362 C C . LEU B 1 11 ? -12.07 -11.516 2.859 1 96.81 11 LEU B C 1
ATOM 1364 O O . LEU B 1 11 ? -11.258 -10.891 3.543 1 96.81 11 LEU B O 1
ATOM 1368 N N . PHE B 1 12 ? -12.578 -11.141 1.676 1 98.06 12 PHE B N 1
ATOM 1369 C CA . PHE B 1 12 ? -12.109 -9.891 1.097 1 98.06 12 PHE B CA 1
ATOM 1370 C C . PHE B 1 12 ? -12.43 -8.711 2.014 1 98.06 12 PHE B C 1
ATOM 1372 O O . PHE B 1 12 ? -11.57 -7.879 2.289 1 98.06 12 PHE B O 1
ATOM 1379 N N . LEU B 1 13 ? -13.617 -8.672 2.457 1 98.44 13 LEU B N 1
ATOM 1380 C CA . LEU B 1 13 ? -14.062 -7.566 3.295 1 98.44 13 LEU B CA 1
ATOM 1381 C C . LEU B 1 13 ? -13.352 -7.578 4.641 1 98.44 13 LEU B C 1
ATOM 1383 O O . LEU B 1 13 ? -12.891 -6.539 5.113 1 98.44 13 LEU B O 1
ATOM 1387 N N . ASP B 1 14 ? -13.242 -8.719 5.223 1 98.25 14 ASP B N 1
ATOM 1388 C CA . ASP B 1 14 ? -12.57 -8.859 6.512 1 98.25 14 ASP B CA 1
ATOM 1389 C C . ASP B 1 14 ? -11.102 -8.461 6.41 1 98.25 14 ASP B C 1
ATOM 1391 O O . ASP B 1 14 ? -10.594 -7.734 7.266 1 98.25 14 ASP B O 1
ATOM 1395 N N . TYR B 1 15 ? -10.43 -8.906 5.395 1 98.5 15 TYR B N 1
ATOM 1396 C CA . TYR B 1 15 ? -9.008 -8.609 5.234 1 98.5 15 TYR B CA 1
ATOM 1397 C C . TYR B 1 15 ? -8.781 -7.133 4.953 1 98.5 15 TYR B C 1
ATOM 1399 O O . TYR B 1 15 ? -7.793 -6.551 5.406 1 98.5 15 TYR B O 1
ATOM 1407 N N . SER B 1 16 ? -9.695 -6.531 4.168 1 98.81 16 SER B N 1
ATOM 1408 C CA . SER B 1 16 ? -9.609 -5.098 3.908 1 98.81 16 SER B CA 1
ATOM 1409 C C . SER B 1 16 ? -9.656 -4.301 5.207 1 98.81 16 SER B C 1
ATOM 1411 O O . SER B 1 16 ? -8.844 -3.395 5.414 1 98.81 16 SER B O 1
ATOM 1413 N N . CYS B 1 17 ? -10.562 -4.664 6.062 1 98.88 17 CYS B N 1
ATOM 1414 C CA . CYS B 1 17 ? -10.68 -3.986 7.348 1 98.88 17 CYS B CA 1
ATOM 1415 C C . CYS B 1 17 ? -9.438 -4.227 8.203 1 98.88 17 CYS B C 1
ATOM 1417 O O . CYS B 1 17 ? -8.93 -3.305 8.836 1 98.88 17 CYS B O 1
ATOM 1419 N N . LYS B 1 18 ? -8.945 -5.418 8.211 1 98.69 18 LYS B N 1
ATOM 1420 C CA . LYS B 1 18 ? -7.758 -5.773 8.977 1 98.69 18 LYS B CA 1
ATOM 1421 C C . LYS B 1 18 ? -6.551 -4.953 8.523 1 98.69 18 LYS B C 1
ATOM 1423 O O . LYS B 1 18 ? -5.754 -4.508 9.352 1 98.69 18 LYS B O 1
ATOM 1428 N N . LYS B 1 19 ? -6.395 -4.789 7.207 1 98.62 19 LYS B N 1
ATOM 1429 C CA . LYS B 1 19 ? -5.273 -4.023 6.676 1 98.62 19 LYS B CA 1
ATOM 1430 C C . LYS B 1 19 ? -5.355 -2.559 7.098 1 98.62 19 LYS B C 1
ATOM 1432 O O . LYS B 1 19 ? -4.348 -1.955 7.469 1 98.62 19 LYS B O 1
ATOM 1437 N N . LEU B 1 20 ? -6.566 -1.966 7.07 1 98.81 20 LEU B N 1
ATOM 1438 C CA . LEU B 1 20 ? -6.734 -0.583 7.5 1 98.81 20 LEU B CA 1
ATOM 1439 C C . LEU B 1 20 ? -6.426 -0.434 8.984 1 98.81 20 LEU B C 1
ATOM 1441 O O . LEU B 1 20 ? -5.797 0.542 9.398 1 98.81 20 LEU B O 1
ATOM 1445 N N . ASP B 1 21 ? -6.832 -1.423 9.766 1 98.69 21 ASP B N 1
ATOM 1446 C CA . ASP B 1 21 ? -6.523 -1.405 11.195 1 98.69 21 ASP B CA 1
ATOM 1447 C C . ASP B 1 21 ? -5.02 -1.499 11.438 1 98.69 21 ASP B C 1
ATOM 1449 O O . ASP B 1 21 ? -4.473 -0.788 12.281 1 98.69 21 ASP B O 1
ATOM 1453 N N . GLY B 1 22 ? -4.387 -2.375 10.688 1 98.06 22 GLY B N 1
ATOM 1454 C CA . GLY B 1 22 ? -2.941 -2.498 10.812 1 98.06 22 GLY B CA 1
ATOM 1455 C C . GLY B 1 22 ? -2.203 -1.217 10.477 1 98.06 22 GLY B C 1
ATOM 1456 O O . GLY B 1 22 ? -1.257 -0.838 11.172 1 98.06 22 GLY B O 1
ATOM 1457 N N . MET B 1 23 ? -2.648 -0.569 9.445 1 98.25 23 MET B N 1
ATOM 1458 C CA . MET B 1 23 ? -2.018 0.684 9.039 1 98.25 23 MET B CA 1
ATOM 1459 C C . MET B 1 23 ? -2.271 1.777 10.07 1 98.25 23 MET B C 1
ATOM 1461 O O . MET B 1 23 ? -1.425 2.648 10.281 1 98.25 23 MET B O 1
ATOM 1465 N N . THR B 1 24 ? -3.447 1.722 10.695 1 98.62 24 THR B N 1
ATOM 1466 C CA . THR B 1 24 ? -3.746 2.658 11.773 1 98.62 24 THR B CA 1
ATOM 1467 C C . THR B 1 24 ? -2.748 2.502 12.922 1 98.62 24 THR B C 1
ATOM 1469 O O . THR B 1 24 ? -2.254 3.494 13.461 1 98.62 24 THR B O 1
ATOM 1472 N N . GLU B 1 25 ? -2.439 1.303 13.266 1 98.19 25 GLU B N 1
ATOM 1473 C CA . GLU B 1 25 ? -1.469 1.049 14.32 1 98.19 25 GLU B CA 1
ATOM 1474 C C . GLU B 1 25 ? -0.075 1.522 13.922 1 98.19 25 GLU B C 1
ATOM 1476 O O . GLU B 1 25 ? 0.651 2.094 14.734 1 98.19 25 GLU B O 1
ATOM 1481 N N . ASN B 1 26 ? 0.319 1.265 12.68 1 98.06 26 ASN B N 1
ATOM 1482 C CA . ASN B 1 26 ? 1.604 1.756 12.188 1 98.06 26 ASN B CA 1
ATOM 1483 C C . ASN B 1 26 ? 1.69 3.277 12.273 1 98.06 26 ASN B C 1
ATOM 1485 O O . ASN B 1 26 ? 2.711 3.824 12.695 1 98.06 26 ASN B O 1
ATOM 1489 N N . LEU B 1 27 ? 0.592 3.92 11.836 1 98.31 27 LEU B N 1
ATOM 1490 C CA . LEU B 1 27 ? 0.561 5.379 11.867 1 98.31 27 LEU B CA 1
ATOM 1491 C C . LEU B 1 27 ? 0.663 5.895 13.297 1 98.31 27 LEU B C 1
ATOM 1493 O O . LEU B 1 27 ? 1.342 6.891 13.562 1 98.31 27 LEU B O 1
ATOM 1497 N N . ARG B 1 28 ? -0.005 5.199 14.188 1 98.25 28 ARG B N 1
ATOM 1498 C CA . ARG B 1 28 ? 0.065 5.57 15.602 1 98.25 28 ARG B CA 1
ATOM 1499 C C . ARG B 1 28 ? 1.505 5.547 16.094 1 98.25 28 ARG B C 1
ATOM 1501 O O . ARG B 1 28 ? 1.939 6.469 16.797 1 98.25 28 ARG B O 1
ATOM 1508 N N . VAL B 1 29 ? 2.23 4.531 15.789 1 97.38 29 VAL B N 1
ATOM 1509 C CA . VAL B 1 29 ? 3.629 4.406 16.188 1 97.38 29 VAL B CA 1
ATOM 1510 C C . VAL B 1 29 ? 4.438 5.562 15.602 1 97.38 29 VAL B C 1
ATOM 1512 O O . VAL B 1 29 ? 5.207 6.211 16.312 1 97.38 29 VAL B O 1
ATOM 1515 N N . CYS B 1 30 ? 4.203 5.863 14.359 1 97.62 30 CYS B N 1
ATOM 1516 C CA . CYS B 1 30 ? 4.957 6.918 13.688 1 97.62 30 CYS B CA 1
ATOM 1517 C C . CYS B 1 30 ? 4.688 8.273 14.336 1 97.62 30 CYS B C 1
ATOM 1519 O O . CYS B 1 30 ? 5.621 8.992 14.688 1 97.62 30 CYS B O 1
ATOM 1521 N N . LEU B 1 31 ? 3.461 8.602 14.508 1 97.56 31 LEU B N 1
ATOM 1522 C CA . LEU B 1 31 ? 3.102 9.914 15.031 1 97.56 31 LEU B CA 1
ATOM 1523 C C . LEU B 1 31 ? 3.562 10.062 16.484 1 97.56 31 LEU B C 1
ATOM 1525 O O . LEU B 1 31 ? 3.881 11.172 16.922 1 97.56 31 LEU B O 1
ATOM 1529 N N . SER B 1 32 ? 3.623 8.938 17.172 1 96.81 32 SER B N 1
ATOM 1530 C CA . SER B 1 32 ? 4.074 8.984 18.562 1 96.81 32 SER B CA 1
ATOM 1531 C C . SER B 1 32 ? 5.566 9.289 18.641 1 96.81 32 SER B C 1
ATOM 1533 O O . SER B 1 32 ? 6.062 9.711 19.688 1 96.81 32 SER B O 1
ATOM 1535 N N . LYS B 1 33 ? 6.328 9.125 17.578 1 96.56 33 LYS B N 1
ATOM 1536 C CA . LYS B 1 33 ? 7.773 9.32 17.578 1 96.56 33 LYS B CA 1
ATOM 1537 C C . LYS B 1 33 ? 8.148 10.688 17.016 1 96.56 33 LYS B C 1
ATOM 1539 O O . LYS B 1 33 ? 9.312 11.086 17.047 1 96.56 33 LYS B O 1
ATOM 1544 N N . LEU B 1 34 ? 7.141 11.445 16.547 1 96.69 34 LEU B N 1
ATOM 1545 C CA . LEU B 1 34 ? 7.395 12.727 15.898 1 96.69 34 LEU B CA 1
ATOM 1546 C C . LEU B 1 34 ? 6.84 13.875 16.734 1 96.69 34 LEU B C 1
ATOM 1548 O O . LEU B 1 34 ? 5.77 13.758 17.344 1 96.69 34 LEU B O 1
ATOM 1552 N N . THR B 1 35 ? 7.602 15 16.766 1 96.44 35 THR B N 1
ATOM 1553 C CA . THR B 1 35 ? 7.059 16.234 17.344 1 96.44 35 THR B CA 1
ATOM 1554 C C . THR B 1 35 ? 6.078 16.891 16.375 1 96.44 35 THR B C 1
ATOM 1556 O O . THR B 1 35 ? 6.094 16.594 15.172 1 96.44 35 THR B O 1
ATOM 1559 N N . ASP B 1 36 ? 5.238 17.734 16.875 1 95.12 36 ASP B N 1
ATOM 1560 C CA . ASP B 1 36 ? 4.309 18.438 16.016 1 95.12 36 ASP B CA 1
ATOM 1561 C C . ASP B 1 36 ? 5.051 19.234 14.93 1 95.12 36 ASP B C 1
ATOM 1563 O O . ASP B 1 36 ? 4.578 19.344 13.797 1 95.12 36 ASP B O 1
ATOM 1567 N N . ALA B 1 37 ? 6.16 19.828 15.305 1 93.94 37 ALA B N 1
ATOM 1568 C CA . ALA B 1 37 ? 6.977 20.547 14.328 1 93.94 37 ALA B CA 1
ATOM 1569 C C . ALA B 1 37 ? 7.449 19.625 13.219 1 93.94 37 ALA B C 1
ATOM 1571 O O . ALA B 1 37 ? 7.398 19.969 12.039 1 93.94 37 ALA B O 1
ATOM 1572 N N . GLN B 1 38 ? 7.816 18.375 13.547 1 94.25 38 GLN B N 1
ATOM 1573 C CA . GLN B 1 38 ? 8.266 17.375 12.578 1 94.25 38 GLN B CA 1
ATOM 1574 C C . GLN B 1 38 ? 7.121 16.938 11.672 1 94.25 38 GLN B C 1
ATOM 1576 O O . GLN B 1 38 ? 7.312 16.719 10.477 1 94.25 38 GLN B O 1
ATOM 1581 N N . ILE B 1 39 ? 5.98 16.812 12.234 1 96 39 ILE B N 1
ATOM 1582 C CA . ILE B 1 39 ? 4.793 16.344 11.531 1 96 39 ILE B CA 1
ATOM 1583 C C . ILE B 1 39 ? 4.453 17.297 10.391 1 96 39 ILE B C 1
ATOM 1585 O O . ILE B 1 39 ? 3.992 16.875 9.328 1 96 39 ILE B O 1
ATOM 1589 N N . TRP B 1 40 ? 4.758 18.484 10.539 1 93.38 40 TRP B N 1
ATOM 1590 C CA . TRP B 1 40 ? 4.359 19.469 9.539 1 93.38 40 TRP B CA 1
ATOM 1591 C C . TRP B 1 40 ? 5.57 19.984 8.773 1 93.38 40 TRP B C 1
ATOM 1593 O O . TRP B 1 40 ? 5.449 20.906 7.953 1 93.38 40 TRP B O 1
ATOM 1603 N N . GLU B 1 41 ? 6.738 19.375 9.086 1 88.69 41 GLU B N 1
ATOM 1604 C CA . GLU B 1 41 ? 7.961 19.719 8.375 1 88.69 41 GLU B CA 1
ATOM 1605 C C . GLU B 1 41 ? 7.91 19.25 6.922 1 88.69 41 GLU B C 1
ATOM 1607 O O . GLU B 1 41 ? 7.434 18.156 6.637 1 88.69 41 GLU B O 1
ATOM 1612 N N . ARG B 1 42 ? 8.297 20.172 5.969 1 81.81 42 ARG B N 1
ATOM 1613 C CA . ARG B 1 42 ? 8.406 19.812 4.559 1 81.81 42 ARG B CA 1
ATOM 1614 C C . ARG B 1 42 ? 9.844 19.922 4.07 1 81.81 42 ARG B C 1
ATOM 1616 O O . ARG B 1 42 ? 10.531 20.891 4.379 1 81.81 42 ARG B O 1
ATOM 1623 N N . HIS B 1 43 ? 10.422 18.891 3.5 1 75 43 HIS B N 1
ATOM 1624 C CA . HIS B 1 43 ? 11.805 18.938 3.033 1 75 43 HIS B CA 1
ATOM 1625 C C . HIS B 1 43 ? 11.883 19.438 1.599 1 75 43 HIS B C 1
ATOM 1627 O O . HIS B 1 43 ? 12.938 19.359 0.969 1 75 43 HIS B O 1
ATOM 1633 N N . GLY B 1 44 ? 10.719 20 0.997 1 74 44 GLY B N 1
ATOM 1634 C CA . GLY B 1 44 ? 10.664 20.578 -0.338 1 74 44 GLY B CA 1
ATOM 1635 C C . GLY B 1 44 ? 9.266 20.578 -0.929 1 74 44 GLY B C 1
ATOM 1636 O O . GLY B 1 44 ? 8.359 19.938 -0.394 1 74 44 GLY B O 1
ATOM 1637 N N . ALA B 1 45 ? 9.172 21.297 -2.037 1 73.25 45 ALA B N 1
ATOM 1638 C CA . ALA B 1 45 ? 7.875 21.438 -2.697 1 73.25 45 ALA B CA 1
ATOM 1639 C C . ALA B 1 45 ? 7.41 20.109 -3.277 1 73.25 45 ALA B C 1
ATOM 1641 O O . ALA B 1 45 ? 6.223 19.922 -3.566 1 73.25 45 ALA B O 1
ATOM 1642 N N . HIS B 1 46 ? 8.328 19.203 -3.273 1 72.75 46 HIS B N 1
ATOM 1643 C CA . HIS B 1 46 ? 8.062 17.922 -3.932 1 72.75 46 HIS B CA 1
ATOM 1644 C C . HIS B 1 46 ? 7.559 16.891 -2.936 1 72.75 46 HIS B C 1
ATOM 1646 O O . HIS B 1 46 ? 7.16 15.789 -3.328 1 72.75 46 HIS B O 1
ATOM 1652 N N . GLU B 1 47 ? 7.559 17.312 -1.646 1 79.44 47 GLU B N 1
ATOM 1653 C CA . GLU B 1 47 ? 7.168 16.344 -0.623 1 79.44 47 GLU B CA 1
ATOM 1654 C C . GLU B 1 47 ? 6.008 16.875 0.215 1 79.44 47 GLU B C 1
ATOM 1656 O O . GLU B 1 47 ? 5.918 18.062 0.484 1 79.44 47 GLU B O 1
ATOM 1661 N N . ASN B 1 48 ? 5.176 16.016 0.493 1 85.12 48 ASN B N 1
ATOM 1662 C CA . ASN B 1 48 ? 4.125 16.328 1.457 1 85.12 48 ASN B CA 1
ATOM 1663 C C . ASN B 1 48 ? 4.598 16.094 2.891 1 85.12 48 ASN B C 1
ATOM 1665 O O . ASN B 1 48 ? 5.414 15.211 3.148 1 85.12 48 ASN B O 1
ATOM 1669 N N . ALA B 1 49 ? 4.082 17.031 3.762 1 91.88 49 ALA B N 1
ATOM 1670 C CA . ALA B 1 49 ? 4.32 16.766 5.18 1 91.88 49 ALA B CA 1
ATOM 1671 C C . ALA B 1 49 ? 3.514 15.562 5.656 1 91.88 49 ALA B C 1
ATOM 1673 O O . ALA B 1 49 ? 2.5 15.203 5.051 1 91.88 49 ALA B O 1
ATOM 1674 N N . VAL B 1 50 ? 3.996 14.945 6.715 1 94.94 50 VAL B N 1
ATOM 1675 C CA . VAL B 1 50 ? 3.279 13.82 7.312 1 94.94 50 VAL B CA 1
ATOM 1676 C C . VAL B 1 50 ? 1.835 14.227 7.598 1 94.94 50 VAL B C 1
ATOM 1678 O O . VAL B 1 50 ? 0.902 13.484 7.285 1 94.94 50 VAL B O 1
ATOM 1681 N N . GLY B 1 51 ? 1.666 15.438 8.219 1 94.56 51 GLY B N 1
ATOM 1682 C CA . GLY B 1 51 ? 0.328 15.922 8.523 1 94.56 51 GLY B CA 1
ATOM 1683 C C . GLY B 1 51 ? -0.559 16.031 7.297 1 94.56 51 GLY B C 1
ATOM 1684 O O . GLY B 1 51 ? -1.738 15.672 7.344 1 94.56 51 GLY B O 1
ATOM 1685 N N . ASN B 1 52 ? -0.025 16.484 6.195 1 93 52 ASN B N 1
ATOM 1686 C CA . ASN B 1 52 ? -0.771 16.578 4.945 1 93 52 ASN B CA 1
ATOM 1687 C C . ASN B 1 52 ? -1.188 15.211 4.43 1 93 52 ASN B C 1
ATOM 1689 O O . ASN B 1 52 ? -2.293 15.047 3.908 1 93 52 ASN B O 1
ATOM 1693 N N . LEU B 1 53 ? -0.308 14.242 4.531 1 94.75 53 LEU B N 1
ATOM 1694 C CA . LEU B 1 53 ? -0.613 12.898 4.062 1 94.75 53 LEU B CA 1
ATOM 1695 C C . LEU B 1 53 ? -1.756 12.289 4.871 1 94.75 53 LEU B C 1
ATOM 1697 O O . LEU B 1 53 ? -2.625 11.617 4.312 1 94.75 53 LEU B O 1
ATOM 1701 N N . VAL B 1 54 ? -1.695 12.5 6.18 1 96.69 54 VAL B N 1
ATOM 1702 C CA . VAL B 1 54 ? -2.756 11.977 7.031 1 96.69 54 VAL B CA 1
ATOM 1703 C C . VAL B 1 54 ? -4.098 12.578 6.621 1 96.69 54 VAL B C 1
ATOM 1705 O O . VAL B 1 54 ? -5.082 11.859 6.449 1 96.69 54 VAL B O 1
ATOM 1708 N N . LEU B 1 55 ? -4.133 13.883 6.449 1 94.12 55 LEU B N 1
ATOM 1709 C CA . LEU B 1 55 ? -5.363 14.547 6.039 1 94.12 55 LEU B CA 1
ATOM 1710 C C . LEU B 1 55 ? -5.809 14.07 4.66 1 94.12 55 LEU B C 1
ATOM 1712 O O . LEU B 1 55 ? -7 13.875 4.422 1 94.12 55 LEU B O 1
ATOM 1716 N N . HIS B 1 56 ? -4.875 13.898 3.752 1 94.75 56 HIS B N 1
ATOM 1717 C CA . HIS B 1 56 ? -5.156 13.398 2.414 1 94.75 56 HIS B CA 1
ATOM 1718 C C . HIS B 1 56 ? -5.844 12.031 2.471 1 94.75 56 HIS B C 1
ATOM 1720 O O . HIS B 1 56 ? -6.836 11.805 1.776 1 94.75 56 HIS B O 1
ATOM 1726 N N . LEU B 1 57 ? -5.312 11.188 3.309 1 96.88 57 LEU B N 1
ATOM 1727 C CA . LEU B 1 57 ? -5.859 9.836 3.432 1 96.88 57 LEU B CA 1
ATOM 1728 C C . LEU B 1 57 ? -7.27 9.875 4.004 1 96.88 57 LEU B C 1
ATOM 1730 O O . LEU B 1 57 ? -8.141 9.109 3.582 1 96.88 57 LEU B O 1
ATOM 1734 N N . CYS B 1 58 ? -7.484 10.734 5.023 1 96 58 CYS B N 1
ATOM 1735 C CA . CYS B 1 58 ? -8.828 10.891 5.559 1 96 58 CYS B CA 1
ATOM 1736 C C . CYS B 1 58 ? -9.797 11.352 4.477 1 96 58 CYS B C 1
ATOM 1738 O O . CYS B 1 58 ? -10.891 10.789 4.336 1 96 58 CYS B O 1
ATOM 1740 N N . GLY B 1 59 ? -9.391 12.383 3.758 1 93.56 59 GLY B N 1
ATOM 1741 C CA . GLY B 1 59 ? -10.234 12.867 2.674 1 93.56 59 GLY B CA 1
ATOM 1742 C C . GLY B 1 59 ? -10.492 11.812 1.607 1 93.56 59 GLY B C 1
ATOM 1743 O O . GLY B 1 59 ? -11.617 11.695 1.109 1 93.56 59 GLY B O 1
ATOM 1744 N N . ASN B 1 60 ? -9.484 11.109 1.244 1 94.5 60 ASN B N 1
ATOM 1745 C CA . ASN B 1 60 ? -9.602 10.055 0.24 1 94.5 60 ASN B CA 1
ATOM 1746 C C . ASN B 1 60 ? -10.609 8.984 0.663 1 94.5 60 ASN B C 1
ATOM 1748 O O . ASN B 1 60 ? -11.445 8.57 -0.135 1 94.5 60 ASN B O 1
ATOM 1752 N N . MET B 1 61 ? -10.531 8.5 1.913 1 96.5 61 MET B N 1
ATOM 1753 C CA . MET B 1 61 ? -11.461 7.496 2.418 1 96.5 61 MET B CA 1
ATOM 1754 C C . MET B 1 61 ? -12.891 8.031 2.42 1 96.5 61 MET B C 1
ATOM 1756 O O . MET B 1 61 ? -13.828 7.297 2.115 1 96.5 61 MET B O 1
ATOM 1760 N N . ARG B 1 62 ? -13.062 9.258 2.766 1 94.19 62 ARG B N 1
ATOM 1761 C CA . ARG B 1 62 ? -14.398 9.852 2.74 1 94.19 62 ARG B CA 1
ATOM 1762 C C . ARG B 1 62 ? -14.977 9.836 1.331 1 94.19 62 ARG B C 1
ATOM 1764 O O . ARG B 1 62 ? -16.141 9.461 1.138 1 94.19 62 ARG B O 1
ATOM 1771 N N . GLN B 1 63 ? -14.172 10.172 0.385 1 93.12 63 GLN B N 1
ATOM 1772 C CA . GLN B 1 63 ? -14.641 10.258 -0.996 1 93.12 63 GLN B CA 1
ATOM 1773 C C . GLN B 1 63 ? -14.938 8.867 -1.562 1 93.12 63 GLN B C 1
ATOM 1775 O O . GLN B 1 63 ? -15.992 8.664 -2.174 1 93.12 63 GLN B O 1
ATOM 1780 N N . TRP B 1 64 ? -14.078 7.961 -1.319 1 95.81 64 TRP B N 1
ATOM 1781 C CA . TRP B 1 64 ? -14.164 6.676 -2.006 1 95.81 64 TRP B CA 1
ATOM 1782 C C . TRP B 1 64 ? -15.062 5.711 -1.239 1 95.81 64 TRP B C 1
ATOM 1784 O O . TRP B 1 64 ? -15.789 4.918 -1.843 1 95.81 64 TRP B O 1
ATOM 1794 N N . ILE B 1 65 ? -14.992 5.734 0.059 1 97.06 65 ILE B N 1
ATOM 1795 C CA . ILE B 1 65 ? -15.703 4.727 0.841 1 97.06 65 ILE B CA 1
ATOM 1796 C C . ILE B 1 65 ? -17.016 5.312 1.36 1 97.06 65 ILE B C 1
ATOM 1798 O O . ILE B 1 65 ? -18.094 4.801 1.054 1 97.06 65 ILE B O 1
ATOM 1802 N N . MET B 1 66 ? -16.938 6.414 2.164 1 94.94 66 MET B N 1
ATOM 1803 C CA . MET B 1 66 ? -18.156 6.941 2.773 1 94.94 66 MET B CA 1
ATOM 1804 C C . MET B 1 66 ? -19.125 7.438 1.705 1 94.94 66 MET B C 1
ATOM 1806 O O . MET B 1 66 ? -20.328 7.148 1.764 1 94.94 66 MET B O 1
ATOM 1810 N N . HIS B 1 67 ? -18.562 8.102 0.729 1 92.31 67 HIS B N 1
ATOM 1811 C CA . HIS B 1 67 ? -19.422 8.602 -0.328 1 92.31 67 HIS B CA 1
ATOM 1812 C C . HIS B 1 67 ? -19.609 7.566 -1.428 1 92.31 67 HIS B C 1
ATOM 1814 O O . HIS B 1 67 ? -20.75 7.219 -1.773 1 92.31 67 HIS B O 1
ATOM 1820 N N . GLY B 1 68 ? -18.562 7.051 -2.002 1 92.31 68 GLY B N 1
ATOM 1821 C CA . GLY B 1 68 ? -18.609 6.141 -3.135 1 92.31 68 GLY B CA 1
ATOM 1822 C C . GLY B 1 68 ? -19.328 4.84 -2.818 1 92.31 68 GLY B C 1
ATOM 1823 O O . GLY B 1 68 ? -20.344 4.516 -3.436 1 92.31 68 GLY B O 1
ATOM 1824 N N . VAL B 1 69 ? -18.859 4.168 -1.796 1 94.81 69 VAL B N 1
ATOM 1825 C CA . VAL B 1 69 ? -19.406 2.867 -1.425 1 94.81 69 VAL B CA 1
ATOM 1826 C C . VAL B 1 69 ? -20.656 3.059 -0.565 1 94.81 69 VAL B C 1
ATOM 1828 O O . VAL B 1 69 ? -21.688 2.416 -0.798 1 94.81 69 VAL B O 1
ATOM 1831 N N . GLY B 1 70 ? -20.578 3.869 0.428 1 91.06 70 GLY B N 1
ATOM 1832 C CA . GLY B 1 70 ? -21.625 4.055 1.415 1 91.06 70 GLY B CA 1
ATOM 1833 C C . GLY B 1 70 ? -22.75 4.949 0.929 1 91.06 70 GLY B C 1
ATOM 1834 O O . GLY B 1 70 ? -23.812 5.008 1.545 1 91.06 70 GLY B O 1
ATOM 1835 N N . ALA B 1 71 ?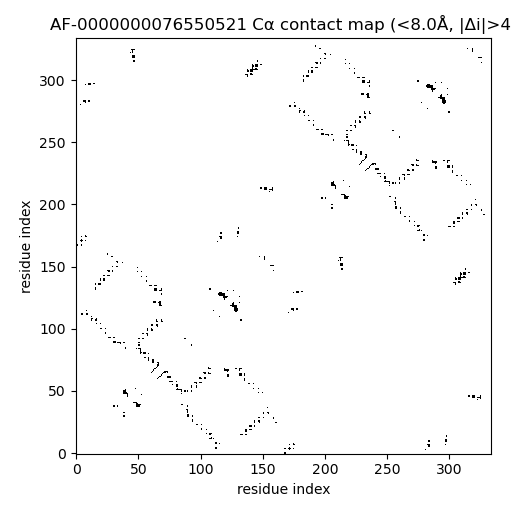 -22.562 5.805 -0.067 1 80.38 71 ALA B N 1
ATOM 1836 C CA . ALA B 1 71 ? -23.562 6.684 -0.667 1 80.38 71 ALA B CA 1
ATOM 1837 C C . ALA B 1 71 ? -23.781 7.93 0.186 1 80.38 71 ALA B C 1
ATOM 1839 O O . ALA B 1 71 ? -24.828 8.562 0.118 1 80.38 71 ALA B O 1
ATOM 1840 N N . ALA B 1 72 ? -22.859 8.133 1.113 1 75.81 72 ALA B N 1
ATOM 1841 C CA . ALA B 1 72 ? -22.922 9.391 1.852 1 75.81 72 ALA B CA 1
ATOM 1842 C C . ALA B 1 72 ? -22.672 10.586 0.931 1 75.81 72 ALA B C 1
ATOM 1844 O O . ALA B 1 72 ? -22.078 10.43 -0.139 1 75.81 72 ALA B O 1
ATOM 1845 N N . LYS B 1 73 ? -23.234 11.812 1.291 1 71.12 73 LYS B N 1
ATOM 1846 C CA . LYS B 1 73 ? -22.953 13.023 0.531 1 71.12 73 LYS B CA 1
ATOM 1847 C C . LYS B 1 73 ? -21.453 13.32 0.527 1 71.12 73 LYS B C 1
ATOM 1849 O O . LYS B 1 73 ? -20.781 13.148 1.545 1 71.12 73 LYS B O 1
ATOM 1854 N N . ASP B 1 74 ? -20.875 13.555 -0.632 1 63.38 74 ASP B N 1
ATOM 1855 C CA . ASP B 1 74 ? -19.453 13.82 -0.784 1 63.38 74 ASP B CA 1
ATOM 1856 C C . ASP B 1 74 ? -19.094 15.211 -0.258 1 63.38 74 ASP B C 1
ATOM 1858 O O . ASP B 1 74 ? -19.531 16.219 -0.814 1 63.38 74 ASP B O 1
ATOM 1862 N N . VAL B 1 75 ? -18.703 15.367 0.972 1 59.56 75 VAL B N 1
ATOM 1863 C CA . VAL B 1 75 ? -18.312 16.688 1.458 1 59.56 75 VAL B CA 1
ATOM 1864 C C . VAL B 1 75 ? -16.797 16.859 1.363 1 59.56 75 VAL B C 1
ATOM 1866 O O . VAL B 1 75 ? -16.078 16.609 2.332 1 59.56 75 VAL B O 1
ATOM 1869 N N . ARG B 1 76 ? -16.203 16.391 0.302 1 57.25 76 ARG B N 1
ATOM 1870 C CA . ARG B 1 76 ? -14.75 16.453 0.328 1 57.25 76 ARG B CA 1
ATOM 1871 C C . ARG B 1 76 ? -14.25 17.891 0.21 1 57.25 76 ARG B C 1
ATOM 1873 O O . ARG B 1 76 ? -14.727 18.641 -0.64 1 57.25 76 ARG B O 1
ATOM 1880 N N . VAL B 1 77 ? -13.602 18.391 1.296 1 52.97 77 VAL B N 1
ATOM 1881 C CA . VAL B 1 77 ? -12.875 19.656 1.255 1 52.97 77 VAL B CA 1
ATOM 1882 C C . VAL B 1 77 ? -11.414 19.406 0.896 1 52.97 77 VAL B C 1
ATOM 1884 O O . VAL B 1 77 ? -10.539 19.469 1.763 1 52.97 77 VAL B O 1
ATOM 1887 N N . ARG B 1 78 ? -11.047 18.891 -0.278 1 53.84 78 ARG B N 1
ATOM 1888 C CA . ARG B 1 78 ? -9.703 18.531 -0.732 1 53.84 78 ARG B CA 1
ATOM 1889 C C . ARG B 1 78 ? -8.719 19.656 -0.426 1 53.84 78 ARG B C 1
ATOM 1891 O O . ARG B 1 78 ? -7.605 19.406 0.042 1 53.84 78 ARG B O 1
ATOM 1898 N N . ASP B 1 79 ? -9.117 20.844 -0.933 1 50.56 79 ASP B N 1
ATOM 1899 C CA . ASP B 1 79 ? -8.195 21.969 -0.799 1 50.56 79 ASP B CA 1
ATOM 1900 C C . ASP B 1 79 ? -7.797 22.188 0.66 1 50.56 79 ASP B C 1
ATOM 1902 O O . ASP B 1 79 ? -6.66 22.562 0.952 1 50.56 79 ASP B O 1
ATOM 1906 N N . ALA B 1 80 ? -8.664 21.859 1.502 1 52.69 80 ALA B N 1
ATOM 1907 C CA . ALA B 1 80 ? -8.359 22.062 2.916 1 52.69 80 ALA B CA 1
ATOM 1908 C C . ALA B 1 80 ? -7.367 21.031 3.418 1 52.69 80 ALA B C 1
ATOM 1910 O O . ALA B 1 80 ? -6.578 21.297 4.324 1 52.69 80 ALA B O 1
ATOM 1911 N N . GLU B 1 81 ? -7.328 19.828 2.748 1 56.38 81 GLU B N 1
ATOM 1912 C CA . GLU B 1 81 ? -6.473 18.719 3.156 1 56.38 81 GLU B CA 1
ATOM 1913 C C . GLU B 1 81 ? -4.996 19.062 2.951 1 56.38 81 GLU B C 1
ATOM 1915 O O . GLU B 1 81 ? -4.156 18.734 3.791 1 56.38 81 GLU B O 1
ATOM 1920 N N . PHE B 1 82 ? -4.812 19.656 1.856 1 57.75 82 PHE B N 1
ATOM 1921 C CA . PHE B 1 82 ? -3.42 19.938 1.539 1 57.75 82 PHE B CA 1
ATOM 1922 C C . PHE B 1 82 ? -2.998 21.281 2.121 1 57.75 82 PHE B C 1
ATOM 1924 O O . PHE B 1 82 ? -1.815 21.5 2.393 1 57.75 82 PHE B O 1
ATOM 1931 N N . SER B 1 83 ? -4.008 22.109 2.197 1 54.31 83 SER B N 1
ATOM 1932 C CA . SER B 1 83 ? -3.682 23.453 2.674 1 54.31 83 SER B CA 1
ATOM 1933 C C . SER B 1 83 ? -3.609 23.5 4.195 1 54.31 83 SER B C 1
ATOM 1935 O O . SER B 1 83 ? -3.162 24.484 4.773 1 54.31 83 SER B O 1
ATOM 1937 N N . ALA B 1 84 ? -3.885 22.359 4.875 1 55.25 84 ALA B N 1
ATOM 1938 C CA . ALA B 1 84 ? -3.867 22.453 6.332 1 55.25 84 ALA B CA 1
ATOM 1939 C C . ALA B 1 84 ? -2.439 22.406 6.867 1 55.25 84 ALA B C 1
ATOM 1941 O O . ALA B 1 84 ? -1.919 21.328 7.168 1 55.25 84 ALA B O 1
ATOM 1942 N N . ALA B 1 85 ? -1.592 23.125 6.387 1 54.88 85 ALA B N 1
ATOM 1943 C CA . ALA B 1 85 ? -0.188 23.172 6.789 1 54.88 85 ALA B CA 1
ATOM 1944 C C . ALA B 1 85 ? -0.054 23.219 8.305 1 54.88 85 ALA B C 1
ATOM 1946 O O . ALA B 1 85 ? 0.924 22.719 8.867 1 54.88 85 ALA B O 1
ATOM 1947 N N . ASP B 1 86 ? -0.889 24.156 9.133 1 60.31 86 ASP B N 1
ATOM 1948 C CA . ASP B 1 86 ? -0.565 24.562 10.492 1 60.31 86 ASP B CA 1
ATOM 1949 C C . ASP B 1 86 ? -1.755 24.359 11.43 1 60.31 86 ASP B C 1
ATOM 1951 O O . ASP B 1 86 ? -2.904 24.547 11.031 1 60.31 86 ASP B O 1
ATOM 1955 N N . GLY B 1 87 ? -1.867 23.016 12.117 1 75.75 87 GLY B N 1
ATOM 1956 C CA . GLY B 1 87 ? -2.842 23.281 13.156 1 75.75 87 GLY B CA 1
ATOM 1957 C C . GLY B 1 87 ? -3.146 22.062 14.016 1 75.75 87 GLY B C 1
ATOM 1958 O O . GLY B 1 87 ? -3.355 22.188 15.227 1 75.75 87 GLY B O 1
ATOM 1959 N N . LEU B 1 88 ? -3.061 20.859 13.297 1 90.81 88 LEU B N 1
ATOM 1960 C CA . LEU B 1 88 ? -3.432 19.734 14.156 1 90.81 88 LEU B CA 1
ATOM 1961 C C . LEU B 1 88 ? -2.195 19.094 14.766 1 90.81 88 LEU B C 1
ATOM 1963 O O . LEU B 1 88 ? -1.166 18.953 14.094 1 90.81 88 LEU B O 1
ATOM 1967 N N . SER B 1 89 ? -2.303 18.75 16.062 1 94.88 89 SER B N 1
ATOM 1968 C CA . SER B 1 89 ? -1.244 17.969 16.703 1 94.88 89 SER B CA 1
ATOM 1969 C C . SER B 1 89 ? -1.227 16.531 16.203 1 94.88 89 SER B C 1
ATOM 1971 O O . SER B 1 89 ? -2.18 16.094 15.555 1 94.88 89 SER B O 1
ATOM 1973 N N . GLY B 1 90 ? -0.087 15.93 16.469 1 96.06 90 GLY B N 1
ATOM 1974 C CA . GLY B 1 90 ? -0.022 14.508 16.156 1 96.06 90 GLY B CA 1
ATOM 1975 C C . GLY B 1 90 ? -1.155 13.711 16.766 1 96.06 90 GLY B C 1
ATOM 1976 O O . GLY B 1 90 ? -1.728 12.836 16.125 1 96.06 90 GLY B O 1
ATOM 1977 N N . ALA B 1 91 ? -1.477 14.016 17.984 1 96.81 91 ALA B N 1
ATOM 1978 C CA . ALA B 1 91 ? -2.557 13.32 18.672 1 96.81 91 ALA B CA 1
ATOM 1979 C C . ALA B 1 91 ? -3.9 13.586 18 1 96.81 91 ALA B C 1
ATOM 1981 O O . ALA B 1 91 ? -4.715 12.672 17.844 1 96.81 91 ALA B O 1
ATOM 1982 N N . GLU B 1 92 ? -4.125 14.797 17.609 1 96.44 92 GLU B N 1
ATOM 1983 C CA . GLU B 1 92 ? -5.371 15.156 16.938 1 96.44 92 GLU B CA 1
ATOM 1984 C C . GLU B 1 92 ? -5.473 14.5 15.57 1 96.44 92 GLU B C 1
ATOM 1986 O O . GLU B 1 92 ? -6.547 14.031 15.18 1 96.44 92 GLU B O 1
ATOM 1991 N N . LEU B 1 93 ? -4.371 14.531 14.859 1 97.12 93 LEU B N 1
ATOM 1992 C CA . LEU B 1 93 ? -4.328 13.867 13.562 1 97.12 93 LEU B CA 1
ATOM 1993 C C . LEU B 1 93 ? -4.621 12.375 13.703 1 97.12 93 LEU B C 1
ATOM 1995 O O . LEU B 1 93 ? -5.379 11.812 12.914 1 97.12 93 LEU B O 1
ATOM 1999 N N . MET B 1 94 ? -4.031 11.75 14.711 1 97.94 94 MET B N 1
ATOM 2000 C CA . MET B 1 94 ? -4.227 10.328 14.938 1 97.94 94 MET B CA 1
ATOM 2001 C C . MET B 1 94 ? -5.688 10.023 15.258 1 97.94 94 MET B C 1
ATOM 2003 O O . MET B 1 94 ? -6.242 9.031 14.773 1 97.94 94 MET B O 1
ATOM 2007 N N . GLU B 1 95 ? -6.266 10.812 16.094 1 97.5 95 GLU B N 1
ATOM 2008 C CA . GLU B 1 95 ? -7.676 10.641 16.438 1 97.5 95 GLU B CA 1
ATOM 2009 C C . GLU B 1 95 ? -8.562 10.773 15.203 1 97.5 95 GLU B C 1
ATOM 2011 O O . GLU B 1 95 ? -9.484 9.977 15.016 1 97.5 95 GLU B O 1
ATOM 2016 N N . LYS B 1 96 ? -8.305 11.773 14.422 1 96.38 96 LYS B N 1
ATOM 2017 C CA . LYS B 1 96 ? -9.055 11.977 13.188 1 96.38 96 LYS B CA 1
ATOM 2018 C C . LYS B 1 96 ? -8.922 10.773 12.258 1 96.38 96 LYS B C 1
ATOM 2020 O O . LYS B 1 96 ? -9.914 10.289 11.711 1 96.38 96 LYS B O 1
ATOM 2025 N N . PHE B 1 97 ? -7.711 10.344 12.086 1 98.25 97 PHE B N 1
ATOM 2026 C CA . PHE B 1 97 ? -7.457 9.211 11.211 1 98.25 97 PHE B CA 1
ATOM 2027 C C . PHE B 1 97 ? -8.156 7.953 11.727 1 98.25 97 PHE B C 1
ATOM 2029 O O . PHE B 1 97 ? -8.836 7.262 10.969 1 98.25 97 PHE B O 1
ATOM 2036 N N . ALA B 1 98 ? -7.984 7.66 13.016 1 98.69 98 ALA B N 1
ATOM 2037 C CA . ALA B 1 98 ? -8.586 6.477 13.617 1 98.69 98 ALA B CA 1
ATOM 2038 C C . ALA B 1 98 ? -10.109 6.504 13.477 1 98.69 98 ALA B C 1
ATOM 2040 O O . ALA B 1 98 ? -10.734 5.477 13.195 1 98.69 98 ALA B O 1
ATOM 2041 N N . ALA B 1 99 ? -10.68 7.629 13.703 1 98.12 99 ALA B N 1
ATOM 2042 C CA . ALA B 1 99 ? -12.133 7.773 13.562 1 98.12 99 ALA B CA 1
ATOM 2043 C C . ALA B 1 99 ? -12.57 7.547 12.117 1 98.12 99 ALA B C 1
ATOM 2045 O O . ALA B 1 99 ? -13.594 6.918 11.867 1 98.12 99 ALA B O 1
ATOM 2046 N N . THR B 1 100 ? -11.82 8.125 11.172 1 97.94 100 THR B N 1
ATOM 2047 C CA . THR B 1 100 ? -12.125 7.961 9.758 1 97.94 100 THR B CA 1
ATOM 2048 C C . THR B 1 100 ? -12.047 6.488 9.352 1 97.94 100 THR B C 1
ATOM 2050 O O . THR B 1 100 ? -12.938 5.98 8.672 1 97.94 100 THR B O 1
ATOM 2053 N N . VAL B 1 101 ? -11.016 5.762 9.828 1 98.81 101 VAL B N 1
ATOM 2054 C CA . VAL B 1 101 ? -10.852 4.348 9.508 1 98.81 101 VAL B CA 1
ATOM 2055 C C . VAL B 1 101 ? -11.992 3.543 10.125 1 98.81 101 VAL B C 1
ATOM 2057 O O . VAL B 1 101 ? -12.531 2.633 9.484 1 98.81 101 VAL B O 1
ATOM 2060 N N . ALA B 1 102 ? -12.344 3.873 11.344 1 98.62 102 ALA B N 1
ATOM 2061 C CA . ALA B 1 102 ? -13.445 3.17 12 1 98.62 102 ALA B CA 1
ATOM 2062 C C . ALA B 1 102 ? -14.742 3.309 11.195 1 98.62 102 ALA B C 1
ATOM 2064 O O . ALA B 1 102 ? -15.477 2.336 11.023 1 98.62 102 ALA B O 1
ATOM 2065 N N . GLU B 1 103 ? -15.023 4.512 10.742 1 97.94 103 GLU B N 1
ATOM 2066 C CA . GLU B 1 103 ? -16.203 4.742 9.922 1 97.94 103 GLU B CA 1
ATOM 2067 C C . GLU B 1 103 ? -16.125 3.973 8.602 1 97.94 103 GLU B C 1
ATOM 2069 O O . GLU B 1 103 ? -17.094 3.33 8.195 1 97.94 103 GLU B O 1
ATOM 2074 N N . ALA B 1 104 ? -15.008 4.051 7.961 1 98.44 104 ALA B N 1
ATOM 2075 C CA . ALA B 1 104 ? -14.805 3.322 6.711 1 98.44 104 ALA B CA 1
ATOM 2076 C C . ALA B 1 104 ? -14.984 1.821 6.914 1 98.44 104 ALA B C 1
ATOM 2078 O O . ALA B 1 104 ? -15.664 1.16 6.121 1 98.44 104 ALA B O 1
ATOM 2079 N N . ASN B 1 105 ? -14.367 1.258 8 1 98.81 105 ASN B N 1
ATOM 2080 C CA . ASN B 1 105 ? -14.477 -0.166 8.297 1 98.81 105 ASN B CA 1
ATOM 2081 C C . ASN B 1 105 ? -15.93 -0.575 8.523 1 98.81 105 ASN B C 1
ATOM 2083 O O . ASN B 1 105 ? -16.344 -1.668 8.133 1 98.81 105 ASN B O 1
ATOM 2087 N N . GLY B 1 106 ? -16.688 0.254 9.211 1 98.38 106 GLY B N 1
ATOM 2088 C CA . GLY B 1 106 ? -18.094 -0.023 9.383 1 98.38 106 GLY B CA 1
ATOM 2089 C C . GLY B 1 106 ? -18.828 -0.193 8.062 1 98.38 106 GLY B C 1
ATOM 2090 O O . GLY B 1 106 ? -19.641 -1.117 7.914 1 98.38 106 GLY B O 1
ATOM 2091 N N . ILE B 1 107 ? -18.578 0.682 7.105 1 97.94 107 ILE B N 1
ATOM 2092 C CA . ILE B 1 107 ? -19.203 0.63 5.789 1 97.94 107 ILE B CA 1
ATOM 2093 C C . ILE B 1 107 ? -18.719 -0.606 5.035 1 97.94 107 ILE B C 1
ATOM 2095 O O . ILE B 1 107 ? -19.531 -1.358 4.484 1 97.94 107 ILE B O 1
ATOM 2099 N N . ILE B 1 108 ? -17.422 -0.89 5.031 1 98.56 108 ILE B N 1
ATOM 2100 C CA . ILE B 1 108 ? -16.828 -2.008 4.309 1 98.56 108 ILE B CA 1
ATOM 2101 C C . ILE B 1 108 ? -17.391 -3.324 4.836 1 98.56 108 ILE B C 1
ATOM 2103 O O . ILE B 1 108 ? -17.812 -4.184 4.059 1 98.56 108 ILE B O 1
ATOM 2107 N N . ALA B 1 109 ? -17.469 -3.441 6.156 1 97.81 109 ALA B N 1
ATOM 2108 C CA . ALA B 1 109 ? -17.891 -4.684 6.789 1 97.81 109 ALA B CA 1
ATOM 2109 C C . ALA B 1 109 ? -19.375 -4.953 6.516 1 97.81 109 ALA B C 1
ATOM 2111 O O . ALA B 1 109 ? -19.844 -6.086 6.645 1 97.81 109 ALA B O 1
ATOM 2112 N N . SER B 1 110 ? -20.094 -3.941 6.137 1 96.56 110 SER B N 1
ATOM 2113 C CA . SER B 1 110 ? -21.531 -4.078 5.984 1 96.56 110 SER B CA 1
ATOM 2114 C C . SER B 1 110 ? -21.922 -4.285 4.523 1 96.56 110 SER B C 1
ATOM 2116 O O . SER B 1 110 ? -23.094 -4.488 4.207 1 96.56 110 SER B O 1
ATOM 2118 N N . VAL B 1 111 ? -20.953 -4.293 3.611 1 96.31 111 VAL B N 1
ATOM 2119 C CA . VAL B 1 111 ? -21.25 -4.434 2.189 1 96.31 111 VAL B CA 1
ATOM 2120 C C . VAL B 1 111 ? -21.75 -5.848 1.901 1 96.31 111 VAL B C 1
ATOM 2122 O O . VAL B 1 111 ? -21.047 -6.828 2.184 1 96.31 111 VAL B O 1
ATOM 2125 N N . PRO B 1 112 ? -22.969 -5.988 1.372 1 94.75 112 PRO B N 1
ATOM 2126 C CA . PRO B 1 112 ? -23.391 -7.32 0.925 1 94.75 112 PRO B CA 1
ATOM 2127 C C . PRO B 1 112 ? -22.516 -7.863 -0.209 1 94.75 112 PRO B C 1
ATOM 2129 O O . PRO B 1 112 ? -22.078 -7.102 -1.069 1 94.75 112 PRO B O 1
ATOM 2132 N N . ALA B 1 113 ? -22.359 -9.18 -0.207 1 93.75 113 ALA B N 1
ATOM 2133 C CA . ALA B 1 113 ? -21.484 -9.828 -1.176 1 93.75 113 ALA B CA 1
ATOM 2134 C C . ALA B 1 113 ? -21.875 -9.453 -2.604 1 93.75 113 ALA B C 1
ATOM 2136 O O . ALA B 1 113 ? -21 -9.148 -3.428 1 93.75 113 ALA B O 1
ATOM 2137 N N . GLU B 1 114 ? -23.109 -9.398 -2.877 1 92.12 114 GLU B N 1
ATOM 2138 C CA . GLU B 1 114 ? -23.594 -9.148 -4.234 1 92.12 114 GLU B CA 1
ATOM 2139 C C . GLU B 1 114 ? -23.25 -7.734 -4.691 1 92.12 114 GLU B C 1
ATOM 2141 O O . GLU B 1 114 ? -23.172 -7.465 -5.891 1 92.12 114 GLU B O 1
ATOM 2146 N N . ARG B 1 115 ? -23.062 -6.848 -3.801 1 94.56 115 ARG B N 1
ATOM 2147 C CA . ARG B 1 115 ? -22.797 -5.453 -4.145 1 94.56 115 ARG B CA 1
ATOM 2148 C C . ARG B 1 115 ? -21.344 -5.25 -4.535 1 94.56 115 ARG B C 1
ATOM 2150 O O . ARG B 1 115 ? -20.984 -4.211 -5.102 1 94.56 115 ARG B O 1
ATOM 2157 N N . LEU B 1 116 ? -20.484 -6.199 -4.254 1 96.5 116 LEU B N 1
ATOM 2158 C CA . LEU B 1 116 ? -19.062 -6.055 -4.543 1 96.5 116 LEU B CA 1
ATOM 2159 C C . LEU B 1 116 ? -18.828 -5.895 -6.043 1 96.5 116 LEU B C 1
ATOM 2161 O O . LEU B 1 116 ? -17.844 -5.273 -6.457 1 96.5 116 LEU B O 1
ATOM 2165 N N . VAL B 1 117 ? -19.766 -6.348 -6.82 1 95.38 117 VAL B N 1
ATOM 2166 C CA . VAL B 1 117 ? -19.562 -6.285 -8.266 1 95.38 117 VAL B CA 1
ATOM 2167 C C . VAL B 1 117 ? -20.312 -5.078 -8.836 1 95.38 117 VAL B C 1
ATOM 2169 O O . VAL B 1 117 ? -20.219 -4.801 -10.031 1 95.38 117 VAL B O 1
ATOM 2172 N N . GLU B 1 118 ? -21.031 -4.395 -7.973 1 95.06 118 GLU B N 1
ATOM 2173 C CA . GLU B 1 118 ? -21.75 -3.201 -8.398 1 95.06 118 GLU B CA 1
ATOM 2174 C C . GLU B 1 118 ? -20.797 -2.113 -8.867 1 95.06 118 GLU B C 1
ATOM 2176 O O . GLU B 1 118 ? -19.75 -1.892 -8.258 1 95.06 118 GLU B O 1
ATOM 2181 N N . ARG B 1 119 ? -21.125 -1.392 -9.961 1 95.31 119 ARG B N 1
ATOM 2182 C CA . ARG B 1 119 ? -20.312 -0.288 -10.461 1 95.31 119 ARG B CA 1
ATOM 2183 C C . ARG B 1 119 ? -20.703 1.025 -9.789 1 95.31 119 ARG B C 1
ATOM 2185 O O . ARG B 1 119 ? -21.875 1.334 -9.656 1 95.31 119 ARG B O 1
ATOM 2192 N N . ILE B 1 120 ? -19.688 1.726 -9.352 1 92.94 120 ILE B N 1
ATOM 2193 C CA . ILE B 1 120 ? -19.875 3.047 -8.758 1 92.94 120 ILE B CA 1
ATOM 2194 C C . ILE B 1 120 ? -18.891 4.031 -9.398 1 92.94 120 ILE B C 1
ATOM 2196 O O . ILE B 1 120 ? -18.016 3.639 -10.172 1 92.94 120 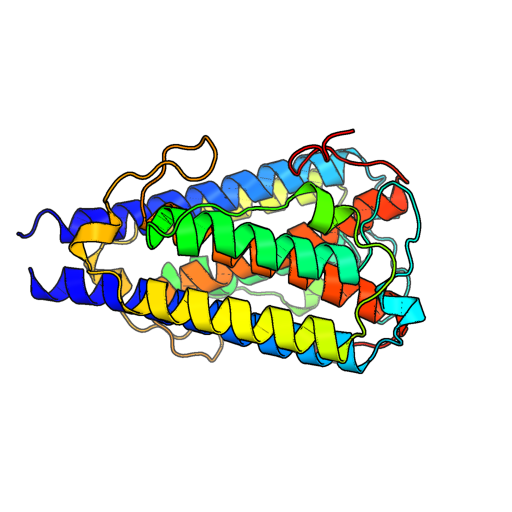ILE B O 1
ATOM 2200 N N . THR B 1 121 ? -19.078 5.359 -9.07 1 88.44 121 THR B N 1
ATOM 2201 C CA . THR B 1 121 ? -18.234 6.379 -9.695 1 88.44 121 THR B CA 1
ATOM 2202 C C . THR B 1 121 ? -17.672 7.336 -8.648 1 88.44 121 THR B C 1
ATOM 2204 O O . THR B 1 121 ? -17.984 8.531 -8.664 1 88.44 121 THR B O 1
ATOM 2207 N N . PRO B 1 122 ? -16.859 6.777 -7.812 1 80.5 122 PRO B N 1
ATOM 2208 C CA . PRO B 1 122 ? -16.141 7.715 -6.949 1 80.5 122 PRO B CA 1
ATOM 2209 C C . PRO B 1 122 ? -15.234 8.664 -7.734 1 80.5 122 PRO B C 1
ATOM 2211 O O . PRO B 1 122 ? -14.508 8.227 -8.625 1 80.5 122 PRO B O 1
ATOM 2214 N N . GLN B 1 123 ? -15.43 9.984 -7.363 1 78.12 123 GLN B N 1
ATOM 2215 C CA . GLN B 1 123 ? -14.742 11.023 -8.133 1 78.12 123 GLN B CA 1
ATOM 2216 C C . GLN B 1 123 ? -15.102 10.938 -9.609 1 78.12 123 GLN B C 1
ATOM 2218 O O . GLN B 1 123 ? -16.266 11.086 -9.984 1 78.12 123 GLN B O 1
ATOM 2223 N N . THR B 1 124 ? -14.281 10.438 -10.453 1 76.56 124 THR B N 1
ATOM 2224 C CA . THR B 1 124 ? -14.609 10.383 -11.875 1 76.56 124 THR B CA 1
ATOM 2225 C C . THR B 1 124 ? -14.258 9.016 -12.461 1 76.56 124 THR B C 1
ATOM 2227 O O . THR B 1 124 ? -14.258 8.844 -13.68 1 76.56 124 THR B O 1
ATOM 2230 N N . HIS B 1 125 ? -14.148 8.086 -11.586 1 85.12 125 HIS B N 1
ATOM 2231 C CA . HIS B 1 125 ? -13.742 6.77 -12.055 1 85.12 125 HIS B CA 1
ATOM 2232 C C . HIS B 1 125 ? -14.875 5.758 -11.922 1 85.12 125 HIS B C 1
ATOM 2234 O O . HIS B 1 125 ? -15.5 5.656 -10.867 1 85.12 125 HIS B O 1
ATOM 2240 N N . GLU B 1 126 ? -15.133 5.105 -12.977 1 91.12 126 GLU B N 1
ATOM 2241 C CA . GLU B 1 126 ? -16.078 4 -12.883 1 91.12 126 GLU B CA 1
ATOM 2242 C C . GLU B 1 126 ? -15.391 2.707 -12.461 1 91.12 126 GLU B C 1
ATOM 2244 O O . GLU B 1 126 ? -14.57 2.162 -13.203 1 91.12 126 GLU B O 1
ATOM 2249 N N . VAL B 1 127 ? -15.75 2.225 -11.289 1 95.5 127 VAL B N 1
ATOM 2250 C CA . VAL B 1 127 ? -15.109 1.032 -10.742 1 95.5 127 VAL B CA 1
ATOM 2251 C C . VAL B 1 127 ? -16.156 0.188 -10 1 95.5 127 VAL B C 1
ATOM 2253 O O . VAL B 1 127 ? -17.25 0.667 -9.695 1 95.5 127 VAL B O 1
ATOM 2256 N N . SER B 1 128 ? -15.844 -1.062 -9.773 1 97.12 128 SER B N 1
ATOM 2257 C CA . SER B 1 128 ? -16.688 -1.868 -8.906 1 97.12 128 SER B CA 1
ATOM 2258 C C . SER B 1 128 ? -16.516 -1.478 -7.441 1 97.12 128 SER B C 1
ATOM 2260 O O . SER B 1 128 ? -15.492 -0.884 -7.074 1 97.12 128 SER B O 1
ATOM 2262 N N . VAL B 1 129 ? -17.453 -1.825 -6.621 1 97.25 129 VAL B N 1
ATOM 2263 C CA . VAL B 1 129 ? -17.328 -1.613 -5.184 1 97.25 129 VAL B CA 1
ATOM 2264 C C . VAL B 1 129 ? -16.094 -2.328 -4.656 1 97.25 129 VAL B C 1
ATOM 2266 O O . VAL B 1 129 ? -15.352 -1.781 -3.83 1 97.25 129 VAL B O 1
ATOM 2269 N N . LEU B 1 130 ? -15.781 -3.512 -5.133 1 98.06 130 LEU B N 1
ATOM 2270 C CA . LEU B 1 130 ? -14.578 -4.234 -4.746 1 98.06 130 LEU B CA 1
ATOM 2271 C C . LEU B 1 130 ? -13.328 -3.439 -5.109 1 98.06 130 LEU B C 1
ATOM 2273 O O . LEU B 1 130 ? -12.43 -3.27 -4.281 1 98.06 130 LEU B O 1
ATOM 2277 N N . ASP B 1 131 ? -13.32 -2.906 -6.305 1 98 131 ASP B N 1
ATOM 2278 C CA . ASP B 1 131 ? -12.18 -2.117 -6.746 1 98 131 ASP B CA 1
ATOM 2279 C C . ASP B 1 131 ? -11.977 -0.894 -5.855 1 98 131 ASP B C 1
ATOM 2281 O O . ASP B 1 131 ? -10.844 -0.536 -5.531 1 98 131 ASP B O 1
ATOM 2285 N N . ALA B 1 132 ? -13.047 -0.272 -5.551 1 97.81 132 ALA B N 1
ATOM 2286 C CA . ALA B 1 132 ? -12.984 0.943 -4.742 1 97.81 132 ALA B CA 1
ATOM 2287 C C . ALA B 1 132 ? -12.352 0.661 -3.379 1 97.81 132 ALA B C 1
ATOM 2289 O O . ALA B 1 132 ? -11.461 1.385 -2.939 1 97.81 132 ALA B O 1
ATOM 2290 N N . ILE B 1 133 ? -12.82 -0.403 -2.746 1 98.62 133 ILE B N 1
ATOM 2291 C CA . ILE B 1 133 ? -12.297 -0.78 -1.437 1 98.62 133 ILE B CA 1
ATOM 2292 C C . ILE B 1 133 ? -10.82 -1.142 -1.555 1 98.62 133 ILE B C 1
ATOM 2294 O O . ILE B 1 133 ? -9.992 -0.66 -0.778 1 98.62 133 ILE B O 1
ATOM 2298 N N . TYR B 1 134 ? -10.516 -1.932 -2.553 1 98.69 134 TYR B N 1
ATOM 2299 C CA . TYR B 1 134 ? -9.148 -2.393 -2.799 1 98.69 134 TYR B CA 1
ATOM 2300 C C . TYR B 1 134 ? -8.219 -1.221 -3.078 1 98.69 134 TYR B C 1
ATOM 2302 O O . TYR B 1 134 ? -7.109 -1.16 -2.543 1 98.69 134 TYR B O 1
ATOM 2310 N N . GLN B 1 135 ? -8.703 -0.25 -3.793 1 98 135 GLN B N 1
ATOM 2311 C CA . GLN B 1 135 ? -7.953 0.956 -4.125 1 98 135 GLN B CA 1
ATOM 2312 C C . GLN B 1 135 ? -7.625 1.76 -2.869 1 98 135 GLN B C 1
ATOM 2314 O O . GLN B 1 135 ? -6.492 2.223 -2.701 1 98 135 GLN B O 1
ATOM 2319 N N . VAL B 1 136 ? -8.57 1.947 -2.039 1 98.25 136 VAL B N 1
ATOM 2320 C CA . VAL B 1 136 ? -8.398 2.773 -0.849 1 98.25 136 VAL B CA 1
ATOM 2321 C C . VAL B 1 136 ? -7.422 2.094 0.111 1 98.25 136 VAL B C 1
ATOM 2323 O O . VAL B 1 136 ? -6.543 2.746 0.678 1 98.25 136 VAL B O 1
ATOM 2326 N N . VAL B 1 137 ? -7.559 0.781 0.315 1 98.81 137 VAL B N 1
ATOM 2327 C CA . VAL B 1 137 ? -6.68 0.047 1.22 1 98.81 137 VAL B CA 1
ATOM 2328 C C . VAL B 1 137 ? -5.234 0.152 0.737 1 98.81 137 VAL B C 1
ATOM 2330 O O . VAL B 1 137 ? -4.332 0.451 1.522 1 98.81 137 VAL B O 1
ATOM 2333 N N . GLY B 1 138 ? -5.016 -0.064 -0.576 1 98.38 138 GLY B N 1
ATOM 2334 C CA . GLY B 1 138 ? -3.688 0.075 -1.146 1 98.38 138 GLY B CA 1
ATOM 2335 C C . GLY B 1 138 ? -3.137 1.485 -1.042 1 98.38 138 GLY B C 1
ATOM 2336 O O . GLY B 1 138 ? -1.945 1.676 -0.792 1 98.38 138 GLY B O 1
ATOM 2337 N N . HIS B 1 139 ? -3.998 2.473 -1.243 1 98.25 139 HIS B N 1
ATOM 2338 C CA . HIS B 1 139 ? -3.621 3.879 -1.149 1 98.25 139 HIS B CA 1
ATOM 2339 C C . HIS B 1 139 ? -3.143 4.227 0.256 1 98.25 139 HIS B C 1
ATOM 2341 O O . HIS B 1 139 ? -2.135 4.918 0.419 1 98.25 139 HIS B O 1
ATOM 2347 N N . VAL B 1 140 ? -3.859 3.744 1.232 1 98.62 140 VAL B N 1
ATOM 2348 C CA . VAL B 1 140 ? -3.475 3.951 2.625 1 98.62 140 VAL B CA 1
ATOM 2349 C C . VAL B 1 140 ? -2.125 3.289 2.891 1 98.62 140 VAL B C 1
ATOM 2351 O O . VAL B 1 140 ? -1.242 3.893 3.506 1 98.62 140 VAL B O 1
ATOM 2354 N N . GLN B 1 141 ? -1.95 2.053 2.422 1 98.25 141 GLN B N 1
ATOM 2355 C CA . GLN B 1 141 ? -0.689 1.349 2.631 1 98.25 141 GLN B CA 1
ATOM 2356 C C . GLN B 1 141 ? 0.472 2.096 1.98 1 98.25 141 GLN B C 1
ATOM 235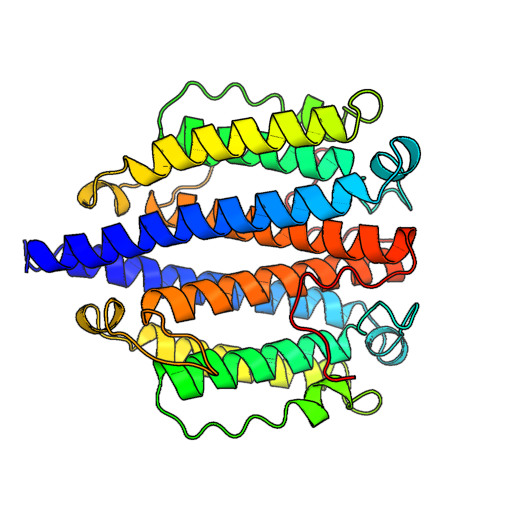8 O O . GLN B 1 141 ? 1.564 2.168 2.545 1 98.25 141 GLN B O 1
ATOM 2363 N N . GLN B 1 142 ? 0.216 2.656 0.806 1 97.94 142 GLN B N 1
ATOM 2364 C CA . GLN B 1 142 ? 1.247 3.404 0.093 1 97.94 142 GLN B CA 1
ATOM 2365 C C . GLN B 1 142 ? 1.679 4.637 0.883 1 97.94 142 GLN B C 1
ATOM 2367 O O . GLN B 1 142 ? 2.869 4.836 1.133 1 97.94 142 GLN B O 1
ATOM 2372 N N . HIS B 1 143 ? 0.783 5.434 1.303 1 97.44 143 HIS B N 1
ATOM 2373 C CA . HIS B 1 143 ? 1.126 6.707 1.929 1 97.44 143 HIS B CA 1
ATOM 2374 C C . HIS B 1 143 ? 1.556 6.508 3.379 1 97.44 143 HIS B C 1
ATOM 2376 O O . HIS B 1 143 ? 2.412 7.238 3.883 1 97.44 143 HIS B O 1
ATOM 2382 N N . VAL B 1 144 ? 0.977 5.52 4.086 1 98 144 VAL B N 1
ATOM 2383 C CA . VAL B 1 144 ? 1.499 5.203 5.414 1 98 144 VAL B CA 1
ATOM 2384 C C . VAL B 1 144 ? 2.92 4.656 5.293 1 98 144 VAL B C 1
ATOM 2386 O O . VAL B 1 144 ? 3.77 4.926 6.145 1 98 144 VAL B O 1
ATOM 2389 N N . GLY B 1 145 ? 3.191 3.879 4.246 1 96.62 145 GLY B N 1
ATOM 2390 C CA . GLY B 1 145 ? 4.559 3.475 3.965 1 96.62 145 GLY B CA 1
ATOM 2391 C C . GLY B 1 145 ? 5.512 4.648 3.816 1 96.62 145 GLY B C 1
ATOM 2392 O O . GLY B 1 145 ? 6.645 4.594 4.293 1 96.62 145 GLY B O 1
ATOM 2393 N N . GLN B 1 146 ? 5.066 5.695 3.166 1 95.62 146 GLN B N 1
ATOM 2394 C CA . GLN B 1 146 ? 5.871 6.902 3.025 1 95.62 146 GLN B CA 1
ATOM 2395 C C . GLN B 1 146 ? 6.086 7.582 4.375 1 95.62 146 GLN B C 1
ATOM 2397 O O . GLN B 1 146 ? 7.184 8.055 4.672 1 95.62 146 GLN B O 1
ATOM 2402 N N . ILE B 1 147 ? 5.047 7.562 5.164 1 96.69 147 ILE B N 1
ATOM 2403 C CA . ILE B 1 147 ? 5.133 8.172 6.484 1 96.69 147 ILE B CA 1
ATOM 2404 C C . ILE B 1 147 ? 6.121 7.391 7.352 1 96.69 147 ILE B C 1
ATOM 2406 O O . ILE B 1 147 ? 6.898 7.984 8.102 1 96.69 147 ILE B O 1
ATOM 2410 N N . ILE B 1 148 ? 6.098 6.078 7.258 1 96.5 148 ILE B N 1
ATOM 2411 C CA . ILE B 1 148 ? 7.039 5.234 7.984 1 96.5 148 ILE B CA 1
ATOM 2412 C C . ILE B 1 148 ? 8.469 5.609 7.605 1 96.5 148 ILE B C 1
ATOM 2414 O O . ILE B 1 148 ? 9.32 5.816 8.477 1 96.5 148 ILE B O 1
ATOM 2418 N N . LEU B 1 149 ? 8.711 5.777 6.355 1 94 149 LEU B N 1
ATOM 2419 C CA . LEU B 1 149 ? 10.047 6.137 5.887 1 94 149 LEU B CA 1
ATOM 2420 C C . LEU B 1 149 ? 10.453 7.516 6.398 1 94 149 LEU B C 1
ATOM 2422 O O . LEU B 1 149 ? 11.57 7.699 6.887 1 94 149 LEU B O 1
ATOM 2426 N N . LEU B 1 150 ? 9.555 8.477 6.27 1 93.81 150 LEU B N 1
ATOM 2427 C CA . LEU B 1 150 ? 9.828 9.82 6.742 1 93.81 150 LEU B CA 1
ATOM 2428 C C . LEU B 1 150 ? 10.148 9.82 8.234 1 93.81 150 LEU B C 1
ATOM 2430 O O . LEU B 1 150 ? 11.062 10.523 8.68 1 93.81 150 LEU B O 1
ATOM 2434 N N . THR B 1 151 ? 9.383 9.031 8.961 1 95.31 151 THR B N 1
ATOM 2435 C CA . THR B 1 151 ? 9.586 8.945 10.406 1 95.31 151 THR B CA 1
ATOM 2436 C C . THR B 1 151 ? 10.969 8.375 10.727 1 95.31 151 THR B C 1
ATOM 2438 O O . THR B 1 151 ? 11.68 8.906 11.578 1 95.31 151 THR B O 1
ATOM 2441 N N . LYS B 1 152 ? 11.328 7.32 10.023 1 93.38 152 LYS B N 1
ATOM 2442 C CA . LYS B 1 152 ? 12.656 6.754 10.203 1 93.38 152 LYS B CA 1
ATOM 2443 C C . LYS B 1 152 ? 13.742 7.785 9.898 1 93.38 152 LYS B C 1
ATOM 2445 O O . LYS B 1 152 ? 14.742 7.867 10.609 1 93.38 152 LYS B O 1
ATOM 2450 N N . GLN B 1 153 ? 13.523 8.562 8.883 1 91.19 153 GLN B N 1
ATOM 2451 C CA . GLN B 1 153 ? 14.508 9.555 8.461 1 91.19 153 GLN B CA 1
ATOM 2452 C C . GLN B 1 153 ? 14.633 10.672 9.5 1 91.19 153 GLN B C 1
ATOM 2454 O O . GLN B 1 153 ? 15.742 11.117 9.797 1 91.19 153 GLN B O 1
ATOM 2459 N N . MET B 1 154 ? 13.523 11.062 9.984 1 91.94 154 MET B N 1
ATOM 2460 C CA . MET B 1 154 ? 13.523 12.18 10.922 1 91.94 154 MET B CA 1
ATOM 2461 C C . MET B 1 154 ? 14.07 11.758 12.281 1 91.94 154 MET B C 1
ATOM 2463 O O . MET B 1 154 ? 14.695 12.555 12.984 1 91.94 154 MET B O 1
ATOM 2467 N N . THR B 1 155 ? 13.859 10.461 12.648 1 91.62 155 THR B N 1
ATOM 2468 C CA . THR B 1 155 ? 14.25 9.992 13.977 1 91.62 155 THR B CA 1
ATOM 2469 C C . THR B 1 155 ? 15.586 9.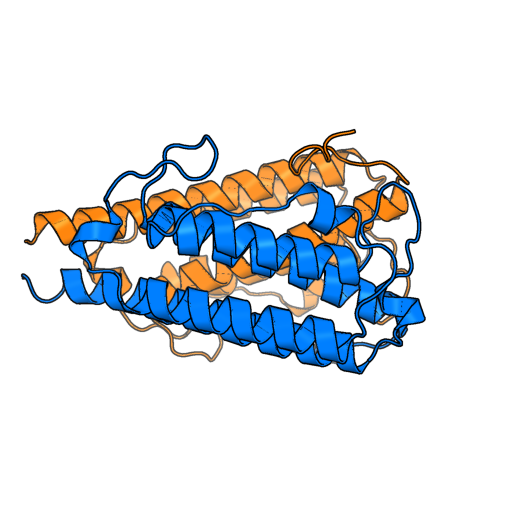258 13.914 1 91.62 155 THR B C 1
ATOM 2471 O O . THR B 1 155 ? 16.188 8.961 14.953 1 91.62 155 THR B O 1
ATOM 2474 N N . ALA B 1 156 ? 16.078 8.93 12.75 1 86.81 156 ALA B N 1
ATOM 2475 C CA . ALA B 1 156 ? 17.297 8.156 12.531 1 86.81 156 ALA B CA 1
ATOM 2476 C C . ALA B 1 156 ? 17.25 6.836 13.297 1 86.81 156 ALA B C 1
ATOM 2478 O O . ALA B 1 156 ? 18.25 6.434 13.914 1 86.81 156 ALA B O 1
ATOM 2479 N N . LYS B 1 157 ? 16.047 6.242 13.406 1 83.94 157 LYS B N 1
ATOM 2480 C CA . LYS B 1 157 ? 15.828 4.973 14.102 1 83.94 157 LYS B CA 1
ATOM 2481 C C . LYS B 1 157 ? 14.953 4.043 13.266 1 83.94 157 LYS B C 1
ATOM 2483 O O . LYS B 1 157 ? 14.102 4.5 12.508 1 83.94 157 LYS B O 1
ATOM 2488 N N . ASP B 1 158 ? 15.305 2.785 13.414 1 80.38 158 ASP B N 1
ATOM 2489 C CA . ASP B 1 158 ? 14.375 1.814 12.852 1 80.38 158 ASP B CA 1
ATOM 2490 C C . ASP B 1 158 ? 13.125 1.684 13.719 1 80.38 158 ASP B C 1
ATOM 2492 O O . ASP B 1 158 ? 13.188 1.852 14.938 1 80.38 158 ASP B O 1
ATOM 2496 N N . LEU B 1 159 ? 11.938 1.515 13.164 1 78.38 159 LEU B N 1
ATOM 2497 C CA . LEU B 1 159 ? 10.672 1.489 13.898 1 78.38 159 LEU B CA 1
ATOM 2498 C C . LEU B 1 159 ? 10.211 0.056 14.125 1 78.38 159 LEU B C 1
ATOM 2500 O O . LEU B 1 159 ? 9.258 -0.179 14.883 1 78.38 159 LEU B O 1
ATOM 2504 N N . ASP B 1 160 ? 10.836 -0.921 13.797 1 68.19 160 ASP B N 1
ATOM 2505 C CA . ASP B 1 160 ? 10.508 -2.33 13.992 1 68.19 160 ASP B CA 1
ATOM 2506 C C . ASP B 1 160 ? 9.086 -2.631 13.516 1 68.19 160 ASP B C 1
ATOM 2508 O O . ASP B 1 160 ? 8.336 -3.336 14.195 1 68.19 160 ASP B O 1
ATOM 2512 N N . LEU B 1 161 ? 8.555 -1.97 12.68 1 65.5 161 LEU B N 1
ATOM 2513 C CA . LEU B 1 161 ? 7.191 -2.18 12.203 1 65.5 161 LEU B CA 1
ATOM 2514 C C . LEU B 1 161 ? 7.145 -3.27 11.141 1 65.5 161 LEU B C 1
ATOM 2516 O O . LEU B 1 161 ? 6.086 -3.852 10.891 1 65.5 161 LEU B O 1
ATOM 2520 N N . THR B 1 162 ? 8.266 -3.391 10.469 1 55.38 162 THR B N 1
ATOM 2521 C CA . THR B 1 162 ? 8.352 -4.48 9.508 1 55.38 162 THR B CA 1
ATOM 2522 C C . THR B 1 162 ? 9.414 -5.492 9.922 1 55.38 162 THR B C 1
ATOM 2524 O O . THR B 1 162 ? 10.266 -5.195 10.773 1 55.38 162 THR B O 1
ATOM 2527 N N . MET B 1 163 ? 9.25 -6.801 9.586 1 46.69 163 MET B N 1
ATOM 2528 C CA . MET B 1 163 ? 10.07 -7.875 10.133 1 46.69 163 MET B CA 1
ATOM 2529 C C . MET B 1 163 ? 11.531 -7.445 10.25 1 46.69 163 MET B C 1
ATOM 2531 O O . MET B 1 163 ? 12.102 -6.906 9.305 1 46.69 163 MET B O 1
ATOM 2535 N N . PRO B 1 164 ? 11.867 -7.566 11.539 1 39.16 164 PRO B N 1
ATOM 2536 C CA . PRO B 1 164 ? 13.266 -7.23 11.852 1 39.16 164 PRO B CA 1
ATOM 2537 C C . PRO B 1 164 ? 14.258 -7.859 10.875 1 39.16 164 PRO B C 1
ATOM 2539 O O . PRO B 1 164 ? 14.008 -8.945 10.352 1 39.16 164 PRO B O 1
ATOM 2542 N N . ARG B 1 165 ? 14.969 -6.965 10.133 1 37.94 165 ARG B N 1
ATOM 2543 C CA . ARG B 1 165 ? 16.094 -7.523 9.406 1 37.94 165 ARG B CA 1
ATOM 2544 C C . ARG B 1 165 ? 16.859 -8.531 10.258 1 37.94 165 ARG B C 1
ATOM 2546 O O . ARG B 1 165 ? 16.984 -8.359 11.477 1 37.94 165 ARG B O 1
ATOM 2553 N N . PRO B 1 166 ? 16.891 -9.758 9.875 1 32.41 166 PRO B N 1
ATOM 2554 C CA . PRO B 1 166 ? 17.828 -10.516 10.711 1 32.41 166 PRO B CA 1
ATOM 2555 C C . PRO B 1 166 ? 19.141 -9.758 10.961 1 32.41 166 PRO B C 1
ATOM 2557 O O . PRO B 1 166 ? 19.719 -9.188 10.039 1 32.41 166 PRO B O 1
ATOM 2560 N N . ARG B 1 167 ? 19.25 -9.141 12.102 1 24.08 167 ARG B N 1
ATOM 2561 C CA . ARG B 1 167 ? 20.578 -8.711 12.531 1 24.08 167 ARG B CA 1
ATOM 2562 C C . ARG B 1 167 ? 21.516 -9.914 12.688 1 24.08 167 ARG B C 1
ATOM 2564 O O . ARG B 1 167 ? 21.094 -10.992 13.094 1 24.08 167 ARG B O 1
#

Radius of gyration: 19.49 Å; Cα contacts (8 Å, |Δi|>4): 477; chains: 2; bounding box: 53×49×34 Å

Solvent-accessible surface area (backbone atoms only — not comparable to full-atom values): 17910 Å² total; per-residue (Å²): 104,63,66,55,29,47,45,55,41,48,49,51,37,50,50,50,41,49,51,50,50,51,50,48,53,52,48,48,56,42,42,73,73,45,53,58,71,58,31,48,43,58,96,44,96,56,45,77,19,53,49,27,50,52,38,41,50,43,45,49,45,42,40,40,38,39,14,38,65,62,64,39,82,71,78,69,61,62,68,54,26,67,62,50,62,79,80,72,42,48,68,53,48,49,51,51,42,51,51,47,50,53,53,42,37,55,50,52,68,64,56,54,61,80,49,36,70,38,74,38,55,38,86,88,42,80,37,31,40,47,51,45,54,53,48,50,49,37,49,47,36,15,54,51,31,32,42,49,50,52,42,24,65,75,64,71,36,68,77,73,83,57,82,70,68,87,124,90,64,63,53,30,44,48,54,39,48,50,52,37,51,49,50,40,50,52,50,52,51,50,48,52,53,48,48,56,42,42,73,73,44,52,56,70,57,31,49,44,59,98,43,96,55,44,76,19,52,50,26,50,51,38,42,48,43,46,47,45,42,39,41,38,40,14,39,66,61,63,40,83,71,78,68,62,61,70,55,25,66,63,48,62,79,81,72,43,46,68,55,49,46,51,52,41,52,52,47,50,51,54,42,38,54,50,51,68,63,56,55,56,80,48,38,71,38,75,39,56,36,87,88,43,81,37,30,40,47,50,46,54,52,49,51,50,36,51,48,37,16,53,50,30,33,42,49,50,51,43,23,65,76,62,71,36,68,78,75,81,55,82,69,68,87,123

Nearest PDB structures (foldseek):
  8f5v-assembly1_B  TM=7.893E-01  e=2.416E-04  Mycobacterium tuberculosis
  8fx9-assembly1_A-2  TM=7.766E-01  e=2.542E-04  Mycobacterium tuberculosis
  2p1a-assembly1_B  TM=8.168E-01  e=8.224E-04  Bacillus cereus ATCC 10987
  2p1a-assembly1_A  TM=8.065E-01  e=7.426E-04  Bacillus cereus ATCC 10987
  2nsg-assembly1_A  TM=6.544E-01  e=4.432E-03  Corynebacterium glutamicum

Sequence (334 aa):
MLFMDNAIAALFLDYSCKKLDGMTENLRVCLSKLTDAQIWERHGAHENAVGNLVLHLCGNMRQWIMHGVGAAKDVRVRDAEFSAADGLSGAELMEKFAATVAEANGIIASVPAERLVERITPQTHEVSVLDAIYQVVGHVQQHVGQIILLTKQMTAKDLDLTMPRPRMLFMDNAIAALFLDYSCKKLDGMTENLRVCLSKLTDAQIWERHGAHENAVGNLVLHLCGNMRQWIMHGVGAAKDVRVRDAEFSAADGLSGAELMEKFAATVAEANGIIASVPAERLVERITPQTHEVSVLDAIYQVVGHVQQHVGQIILLTKQMTAKDLDLTMPRPR

InterPro domains:
  IPR011466 Protein of unknown function DUF1572 [PF07609] (9-165)
  IPR034660 DinB/YfiT-like putative metalloenzymes [G3DSA:1.20.120.450] (14-157)
  IPR034660 DinB/YfiT-like putative metalloenzymes [SSF109854] (21-153)

Organism: NCBI:txid570835